Protein 9KK0 (pdb70)

Organism: Conus radiatus (NCBI:txid61198)

GO terms:
  GO:0019870 potassium channel inhibitor activity (F, IDA)
  GO:0005576 extracellular region (C, EXP)

Radius of gyration: 6.74 Å; Cα contacts (8 Å, |Δi|>4): 21; chains: 1; bounding box: 18×13×13 Å

Foldseek 3Di:
DVCVVNDDVVPPPDVPVD

Structure (mmCIF, N/CA/C/O backbone):
data_9KK0
#
_entry.id   9KK0
#
_cell.length_a   1.000
_cell.length_b   1.000
_cell.length_c   1.000
_cell.angle_alpha   90.00
_cell.angle_beta   90.00
_cell.angle_gamma   90.00
#
_symmetry.space_group_name_H-M   'P 1'
#
loop_
_atom_site.group_PDB
_atom_site.id
_atom_site.type_symbol
_atom_site.label_atom_id
_atom_site.label_alt_id
_atom_site.label_comp_id
_atom_site.label_asym_id
_atom_site.label_entity_id
_atom_site.label_seq_id
_atom_site.pdbx_PDB_ins_code
_atom_site.Cartn_x
_atom_site.Cartn_y
_atom_site.Cartn_z
_atom_site.occupancy
_atom_site.B_iso_or_equiv
_atom_site.auth_seq_id
_atom_site.auth_comp_id
_atom_site.auth_asym_id
_atom_site.auth_atom_id
_atom_site.pdbx_PDB_model_num
ATOM 1 N N . LEU A 1 1 ? 1.328 0.000 0.000 1.00 0.00 1 LEU A N 1
ATOM 2 C CA . LEU A 1 1 ? 2.094 -0.000 -1.242 1.00 0.00 1 LEU A CA 1
ATOM 3 C C . LEU A 1 1 ? 2.701 -1.374 -1.507 1.00 0.00 1 LEU A C 1
ATOM 4 O O . LEU A 1 1 ? 2.929 -2.166 -0.593 1.00 0.00 1 LEU A O 1
ATOM 50 N N . CYS A 1 4 ? 8.176 -2.706 -1.732 1.00 0.00 4 CYS A N 1
ATOM 51 C CA . CYS A 1 4 ? 9.113 -1.616 -1.970 1.00 0.00 4 CYS A CA 1
ATOM 52 C C . CYS A 1 4 ? 10.407 -2.137 -2.590 1.00 0.00 4 CYS A C 1
ATOM 53 O O . CYS A 1 4 ? 11.092 -1.420 -3.320 1.00 0.00 4 CYS A O 1
ATOM 60 N N . CYS A 1 5 ? 10.736 -3.390 -2.293 1.00 0.00 5 CYS A N 1
ATOM 61 C CA . CYS A 1 5 ? 11.946 -4.008 -2.820 1.00 0.00 5 CYS A CA 1
ATOM 62 C C . CYS A 1 5 ? 11.776 -4.371 -4.292 1.00 0.00 5 CYS A C 1
ATOM 63 O O . CYS A 1 5 ? 11.872 -5.538 -4.672 1.00 0.00 5 CYS A O 1
ATOM 70 N N . THR A 1 6 ? 11.522 -3.361 -5.119 1.00 0.00 6 THR A N 1
ATOM 71 C CA . THR A 1 6 ? 11.337 -3.572 -6.549 1.00 0.00 6 THR A CA 1
ATOM 72 C C . THR A 1 6 ? 11.830 -2.372 -7.350 1.00 0.00 6 THR A C 1
ATOM 73 O O . THR A 1 6 ? 11.761 -1.227 -6.904 1.00 0.00 6 THR A O 1
ATOM 114 N N . LYS A 1 9 ? 10.060 1.216 -7.072 1.00 0.00 9 LYS A N 1
ATOM 115 C CA . LYS A 1 9 ? 10.375 2.007 -5.888 1.00 0.00 9 LYS A CA 1
ATOM 116 C C . LYS A 1 9 ? 11.302 1.239 -4.952 1.00 0.00 9 LYS A C 1
ATOM 117 O O . LYS A 1 9 ? 10.949 0.953 -3.807 1.00 0.00 9 LYS A O 1
ATOM 136 N N . LYS A 1 10 ? 12.491 0.908 -5.444 1.00 0.00 10 LYS A N 1
ATOM 137 C CA . LYS A 1 10 ? 13.472 0.176 -4.651 1.00 0.00 10 LYS A CA 1
ATOM 138 C C . LYS A 1 10 ? 14.066 1.065 -3.564 1.00 0.00 10 LYS A C 1
ATOM 139 O O . LYS A 1 10 ? 14.195 0.652 -2.411 1.00 0.00 10 LYS A O 1
ATOM 158 N N . HIS A 1 11 ? 14.425 2.289 -3.938 1.00 0.00 11 HIS A N 1
ATOM 159 C CA . HIS A 1 11 ? 15.004 3.238 -2.994 1.00 0.00 11 HIS A CA 1
ATOM 160 C C . HIS A 1 11 ? 14.101 3.414 -1.777 1.00 0.00 11 HIS A C 1
ATOM 161 O O . HIS A 1 11 ? 12.878 3.301 -1.877 1.00 0.00 11 HIS A O 1
ATOM 175 N N . CYS A 1 12 ? 14.709 3.691 -0.629 1.00 0.00 12 CYS A N 1
ATOM 176 C CA . CYS A 1 12 ? 13.961 3.882 0.607 1.00 0.00 12 CYS A CA 1
ATOM 177 C C . CYS A 1 12 ? 14.203 5.275 1.181 1.00 0.00 12 CYS A C 1
ATOM 178 O O . CYS A 1 12 ? 14.763 5.438 2.265 1.00 0.00 12 CYS A O 1
ATOM 200 N N . ALA A 1 14 ? 11.680 7.647 1.755 1.00 0.00 14 ALA A N 1
ATOM 201 C CA . ALA A 1 14 ? 10.618 7.962 2.703 1.00 0.00 14 ALA A CA 1
ATOM 202 C C . ALA A 1 14 ? 10.380 6.804 3.666 1.00 0.00 14 ALA A C 1
ATOM 203 O O . ALA A 1 14 ? 10.763 5.662 3.408 1.00 0.00 14 ALA A O 1
ATOM 225 N N . ALA A 1 16 ? 7.708 5.278 4.331 1.00 0.00 16 ALA A N 1
ATOM 226 C CA . ALA A 1 16 ? 6.833 4.280 3.730 1.00 0.00 16 ALA A CA 1
ATOM 227 C C . ALA A 1 16 ? 7.617 3.040 3.314 1.00 0.00 16 ALA A C 1
ATOM 228 O O . ALA A 1 16 ? 7.061 1.945 3.215 1.00 0.00 16 ALA A O 1
ATOM 235 N N . CYS A 1 17 ? 8.911 3.218 3.072 1.00 0.00 17 CYS A N 1
ATOM 236 C CA . CYS A 1 17 ? 9.773 2.114 2.666 1.00 0.00 17 CYS A CA 1
ATOM 237 C C . CYS A 1 17 ? 10.684 1.684 3.813 1.00 0.00 17 CYS A C 1
ATOM 238 O O . CYS A 1 17 ? 11.872 1.430 3.615 1.00 0.00 17 CYS A O 1
ATOM 245 N N . LYS A 1 18 ? 10.118 1.605 5.012 1.00 0.00 18 LYS A N 1
ATOM 246 C CA . LYS A 1 18 ? 10.876 1.205 6.192 1.00 0.00 18 LYS A CA 1
ATOM 247 C C . LYS A 1 18 ? 10.876 -0.312 6.350 1.00 0.00 18 LYS A C 1
ATOM 248 O O . LYS A 1 18 ? 11.747 -0.877 7.011 1.00 0.00 18 LYS A O 1
ATOM 267 N N . TYR A 1 19 ? 9.895 -0.966 5.737 1.00 0.00 19 TYR A N 1
ATOM 268 C CA . TYR A 1 19 ? 9.781 -2.418 5.811 1.00 0.00 19 TYR A CA 1
ATOM 269 C C . TYR A 1 19 ? 10.451 -3.078 4.610 1.00 0.00 19 TYR A C 1
ATOM 270 O O . TYR A 1 19 ? 10.018 -4.132 4.144 1.00 0.00 19 TYR A O 1
ATOM 288 N N . LYS A 1 20 ? 11.512 -2.451 4.114 1.00 0.00 20 LYS A N 1
ATOM 289 C CA . LYS A 1 20 ? 12.245 -2.976 2.968 1.00 0.00 20 LYS A CA 1
ATOM 290 C C . LYS A 1 20 ? 13.522 -3.680 3.416 1.00 0.00 20 LYS A C 1
ATOM 291 O O . LYS A 1 20 ? 14.585 -3.071 3.539 1.00 0.00 20 LYS A O 1
ATOM 325 N N . CYS A 1 22 ? 15.545 -5.194 1.974 1.00 0.00 22 CYS A N 1
ATOM 326 C CA . CYS A 1 22 ? 16.628 -4.974 1.023 1.00 0.00 22 CYS A CA 1
ATOM 327 C C . CYS A 1 22 ? 17.353 -3.664 1.317 1.00 0.00 22 CYS A C 1
ATOM 328 O O . CYS A 1 22 ? 18.510 -3.482 0.937 1.00 0.00 22 CYS A O 1
ATOM 335 N N . CYS A 1 23 ? 16.664 -2.753 1.998 1.00 0.00 23 CYS A N 1
ATOM 336 C CA . CYS A 1 23 ? 17.240 -1.460 2.344 1.00 0.00 23 CYS A CA 1
ATOM 337 C C . CYS A 1 23 ? 17.724 -1.449 3.792 1.00 0.00 23 CYS A C 1
ATOM 338 O O . CYS A 1 23 ? 18.729 -0.818 4.119 1.00 0.00 23 CYS A O 1
ATOM 345 N N . LYS A 1 24 ? 17.000 -2.154 4.656 1.00 0.00 24 LYS A N 1
ATOM 346 C CA . LYS A 1 24 ? 17.354 -2.228 6.069 1.00 0.00 24 LYS A CA 1
ATOM 347 C C . LYS A 1 24 ? 18.538 -3.166 6.284 1.00 0.00 24 LYS A C 1
ATOM 348 O O . LYS A 1 24 ? 19.372 -2.937 7.160 1.00 0.00 24 LYS A O 1
ATOM 367 N N . SER A 1 25 ? 18.606 -4.221 5.478 1.00 0.00 25 SER A N 1
ATOM 368 C CA . SER A 1 25 ? 19.686 -5.195 5.583 1.00 0.00 25 SER A CA 1
ATOM 369 C C . SER A 1 25 ? 20.819 -4.855 4.618 1.00 0.00 25 SER A C 1
ATOM 370 O O . SER A 1 25 ? 21.962 -5.260 4.821 1.00 0.00 25 SER A O 1
ATOM 378 N N . LEU A 1 1 ? 1.531 0.036 -0.059 1.00 0.00 1 LEU A N 2
ATOM 379 C CA . LEU A 1 1 ? 2.248 0.070 -1.329 1.00 0.00 1 LEU A CA 2
ATOM 380 C C . LEU A 1 1 ? 2.921 -1.270 -1.610 1.00 0.00 1 LEU A C 2
ATOM 381 O O . LEU A 1 1 ? 3.242 -2.034 -0.700 1.00 0.00 1 LEU A O 2
ATOM 427 N N . CYS A 1 4 ? 8.660 -2.558 -1.867 1.00 0.00 4 CYS A N 2
ATOM 428 C CA . CYS A 1 4 ? 9.553 -1.420 -2.047 1.00 0.00 4 CYS A CA 2
ATOM 429 C C . CYS A 1 4 ? 10.949 -1.882 -2.457 1.00 0.00 4 CYS A C 2
ATOM 430 O O . CYS A 1 4 ? 11.713 -1.128 -3.059 1.00 0.00 4 CYS A O 2
ATOM 437 N N . CYS A 1 5 ? 11.274 -3.127 -2.125 1.00 0.00 5 CYS A N 2
ATOM 438 C CA . CYS A 1 5 ? 12.576 -3.692 -2.457 1.00 0.00 5 CYS A CA 2
ATOM 439 C C . CYS A 1 5 ? 12.681 -3.975 -3.953 1.00 0.00 5 CYS A C 2
ATOM 440 O O . CYS A 1 5 ? 13.700 -3.685 -4.582 1.00 0.00 5 CYS A O 2
ATOM 447 N N . THR A 1 6 ? 11.621 -4.543 -4.518 1.00 0.00 6 THR A N 2
ATOM 448 C CA . THR A 1 6 ? 11.593 -4.866 -5.939 1.00 0.00 6 THR A CA 2
ATOM 449 C C . THR A 1 6 ? 12.086 -3.694 -6.779 1.00 0.00 6 THR A C 2
ATOM 450 O O . THR A 1 6 ? 12.061 -2.539 -6.353 1.00 0.00 6 THR A O 2
ATOM 491 N N . LYS A 1 9 ? 10.198 1.376 -7.417 1.00 0.00 9 LYS A N 2
ATOM 492 C CA . LYS A 1 9 ? 10.249 2.143 -6.178 1.00 0.00 9 LYS A CA 2
ATOM 493 C C . LYS A 1 9 ? 11.325 1.598 -5.244 1.00 0.00 9 LYS A C 2
ATOM 494 O O . LYS A 1 9 ? 11.144 1.558 -4.027 1.00 0.00 9 LYS A O 2
ATOM 513 N N . LYS A 1 10 ? 12.447 1.180 -5.822 1.00 0.00 10 LYS A N 2
ATOM 514 C CA . LYS A 1 10 ? 13.554 0.640 -5.042 1.00 0.00 10 LYS A CA 2
ATOM 515 C C . LYS A 1 10 ? 14.312 1.755 -4.329 1.00 0.00 10 LYS A C 2
ATOM 516 O O . LYS A 1 10 ? 15.487 1.996 -4.606 1.00 0.00 10 LYS A O 2
ATOM 535 N N . HIS A 1 11 ? 13.632 2.431 -3.408 1.00 0.00 11 HIS A N 2
ATOM 536 C CA . HIS A 1 11 ? 14.243 3.520 -2.653 1.00 0.00 11 HIS A CA 2
ATOM 537 C C . HIS A 1 11 ? 13.559 3.693 -1.300 1.00 0.00 11 HIS A C 2
ATOM 538 O O . HIS A 1 11 ? 12.336 3.599 -1.194 1.00 0.00 11 HIS A O 2
ATOM 552 N N . CYS A 1 12 ? 14.357 3.944 -0.267 1.00 0.00 12 CYS A N 2
ATOM 553 C CA . CYS A 1 12 ? 13.830 4.129 1.079 1.00 0.00 12 CYS A CA 2
ATOM 554 C C . CYS A 1 12 ? 14.163 5.522 1.607 1.00 0.00 12 CYS A C 2
ATOM 555 O O . CYS A 1 12 ? 14.920 5.685 2.564 1.00 0.00 12 CYS A O 2
ATOM 577 N N . ALA A 1 14 ? 11.653 8.001 2.477 1.00 0.00 14 ALA A N 2
ATOM 578 C CA . ALA A 1 14 ? 10.714 8.337 3.541 1.00 0.00 14 ALA A CA 2
ATOM 579 C C . ALA A 1 14 ? 10.303 7.094 4.323 1.00 0.00 14 ALA A C 2
ATOM 580 O O . ALA A 1 14 ? 10.509 5.961 3.888 1.00 0.00 14 ALA A O 2
ATOM 602 N N . ALA A 1 16 ? 7.605 5.725 4.669 1.00 0.00 16 ALA A N 2
ATOM 603 C CA . ALA A 1 16 ? 6.707 4.881 3.889 1.00 0.00 16 ALA A CA 2
ATOM 604 C C . ALA A 1 16 ? 7.416 3.617 3.414 1.00 0.00 16 ALA A C 2
ATOM 605 O O . ALA A 1 16 ? 6.784 2.582 3.201 1.00 0.00 16 ALA A O 2
ATOM 612 N N . CYS A 1 17 ? 8.731 3.708 3.250 1.00 0.00 17 CYS A N 2
ATOM 613 C CA . CYS A 1 17 ? 9.526 2.573 2.799 1.00 0.00 17 CYS A CA 2
ATOM 614 C C . CYS A 1 17 ? 10.551 2.172 3.856 1.00 0.00 17 CYS A C 2
ATOM 615 O O . CYS A 1 17 ? 11.755 2.349 3.668 1.00 0.00 17 CYS A O 2
ATOM 622 N N . LYS A 1 18 ? 10.066 1.632 4.969 1.00 0.00 18 LYS A N 2
ATOM 623 C CA . LYS A 1 18 ? 10.938 1.204 6.056 1.00 0.00 18 LYS A CA 2
ATOM 624 C C . LYS A 1 18 ? 11.005 -0.318 6.133 1.00 0.00 18 LYS A C 2
ATOM 625 O O . LYS A 1 18 ? 11.957 -0.880 6.675 1.00 0.00 18 LYS A O 2
ATOM 644 N N . TYR A 1 19 ? 9.991 -0.978 5.586 1.00 0.00 19 TYR A N 2
ATOM 645 C CA . TYR A 1 19 ? 9.935 -2.435 5.594 1.00 0.00 19 TYR A CA 2
ATOM 646 C C . TYR A 1 19 ? 10.533 -3.010 4.313 1.00 0.00 19 TYR A C 2
ATOM 647 O O . TYR A 1 19 ? 10.124 -4.073 3.845 1.00 0.00 19 TYR A O 2
ATOM 665 N N . LYS A 1 20 ? 11.504 -2.300 3.751 1.00 0.00 20 LYS A N 2
ATOM 666 C CA . LYS A 1 20 ? 12.162 -2.738 2.525 1.00 0.00 20 LYS A CA 2
ATOM 667 C C . LYS A 1 20 ? 13.428 -3.528 2.839 1.00 0.00 20 LYS A C 2
ATOM 668 O O . LYS A 1 20 ? 14.495 -2.966 3.083 1.00 0.00 20 LYS A O 2
ATOM 702 N N . CYS A 1 22 ? 15.433 -4.768 1.137 1.00 0.00 22 CYS A N 2
ATOM 703 C CA . CYS A 1 22 ? 16.517 -4.396 0.237 1.00 0.00 22 CYS A CA 2
ATOM 704 C C . CYS A 1 22 ? 17.283 -3.192 0.776 1.00 0.00 22 CYS A C 2
ATOM 705 O O . CYS A 1 22 ? 18.454 -2.990 0.452 1.00 0.00 22 CYS A O 2
ATOM 712 N N . CYS A 1 23 ? 16.615 -2.394 1.602 1.00 0.00 23 CYS A N 2
ATOM 713 C CA . CYS A 1 23 ? 17.230 -1.209 2.188 1.00 0.00 23 CYS A CA 2
ATOM 714 C C . CYS A 1 23 ? 17.637 -1.467 3.636 1.00 0.00 23 CYS A C 2
ATOM 715 O O . CYS A 1 23 ? 18.650 -0.951 4.109 1.00 0.00 23 CYS A O 2
ATOM 722 N N . LYS A 1 24 ? 16.841 -2.270 4.334 1.00 0.00 24 LYS A N 2
ATOM 723 C CA . LYS A 1 24 ? 17.118 -2.599 5.727 1.00 0.00 24 LYS A CA 2
ATOM 724 C C . LYS A 1 24 ? 18.181 -3.687 5.829 1.00 0.00 24 LYS A C 2
ATOM 725 O O . LYS A 1 24 ? 18.997 -3.687 6.750 1.00 0.00 24 LYS A O 2
ATOM 744 N N . SER A 1 25 ? 18.166 -4.613 4.875 1.00 0.00 25 SER A N 2
ATOM 745 C CA . SER A 1 25 ? 19.128 -5.709 4.859 1.00 0.00 25 SER A CA 2
ATOM 746 C C . SER A 1 25 ? 19.947 -5.694 3.572 1.00 0.00 25 SER A C 2
ATOM 747 O O . SER A 1 25 ? 19.402 -5.810 2.476 1.00 0.00 25 SER A O 2
ATOM 755 N N . LEU A 1 1 ? 1.575 -0.011 -0.224 1.00 0.00 1 LEU A N 3
ATOM 756 C CA . LEU A 1 1 ? 2.300 0.071 -1.487 1.00 0.00 1 LEU A CA 3
ATOM 757 C C . LEU A 1 1 ? 3.012 -1.243 -1.793 1.00 0.00 1 LEU A C 3
ATOM 758 O O . LEU A 1 1 ? 3.380 -2.001 -0.895 1.00 0.00 1 LEU A O 3
ATOM 804 N N . CYS A 1 4 ? 8.603 -2.444 -1.914 1.00 0.00 4 CYS A N 3
ATOM 805 C CA . CYS A 1 4 ? 9.513 -1.316 -2.070 1.00 0.00 4 CYS A CA 3
ATOM 806 C C . CYS A 1 4 ? 10.909 -1.793 -2.460 1.00 0.00 4 CYS A C 3
ATOM 807 O O . CYS A 1 4 ? 11.702 -1.036 -3.021 1.00 0.00 4 CYS A O 3
ATOM 814 N N . CYS A 1 5 ? 11.202 -3.053 -2.159 1.00 0.00 5 CYS A N 3
ATOM 815 C CA . CYS A 1 5 ? 12.502 -3.633 -2.476 1.00 0.00 5 CYS A CA 3
ATOM 816 C C . CYS A 1 5 ? 12.630 -3.893 -3.974 1.00 0.00 5 CYS A C 3
ATOM 817 O O . CYS A 1 5 ? 13.609 -3.493 -4.604 1.00 0.00 5 CYS A O 3
ATOM 824 N N . THR A 1 6 ? 11.633 -4.567 -4.540 1.00 0.00 6 THR A N 3
ATOM 825 C CA . THR A 1 6 ? 11.634 -4.882 -5.963 1.00 0.00 6 THR A CA 3
ATOM 826 C C . THR A 1 6 ? 12.048 -3.673 -6.793 1.00 0.00 6 THR A C 3
ATOM 827 O O . THR A 1 6 ? 11.949 -2.526 -6.356 1.00 0.00 6 THR A O 3
ATOM 868 N N . LYS A 1 9 ? 10.150 1.253 -7.299 1.00 0.00 9 LYS A N 3
ATOM 869 C CA . LYS A 1 9 ? 10.201 1.993 -6.044 1.00 0.00 9 LYS A CA 3
ATOM 870 C C . LYS A 1 9 ? 11.319 1.470 -5.148 1.00 0.00 9 LYS A C 3
ATOM 871 O O . LYS A 1 9 ? 11.180 1.427 -3.925 1.00 0.00 9 LYS A O 3
ATOM 890 N N . LYS A 1 10 ? 12.428 1.074 -5.764 1.00 0.00 10 LYS A N 3
ATOM 891 C CA . LYS A 1 10 ? 13.571 0.556 -5.023 1.00 0.00 10 LYS A CA 3
ATOM 892 C C . LYS A 1 10 ? 14.329 1.685 -4.332 1.00 0.00 10 LYS A C 3
ATOM 893 O O . LYS A 1 10 ? 15.498 1.935 -4.629 1.00 0.00 10 LYS A O 3
ATOM 912 N N . HIS A 1 11 ? 13.657 2.364 -3.408 1.00 0.00 11 HIS A N 3
ATOM 913 C CA . HIS A 1 11 ? 14.268 3.466 -2.673 1.00 0.00 11 HIS A CA 3
ATOM 914 C C . HIS A 1 11 ? 13.584 3.665 -1.324 1.00 0.00 11 HIS A C 3
ATOM 915 O O . HIS A 1 11 ? 12.359 3.590 -1.220 1.00 0.00 11 HIS A O 3
ATOM 929 N N . CYS A 1 12 ? 14.383 3.919 -0.293 1.00 0.00 12 CYS A N 3
ATOM 930 C CA . CYS A 1 12 ? 13.856 4.127 1.050 1.00 0.00 12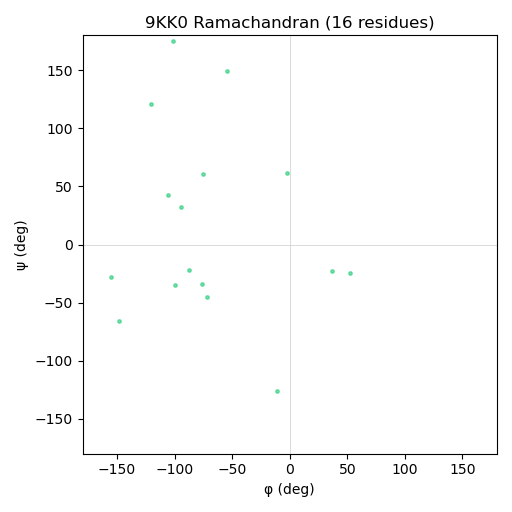 CYS A CA 3
ATOM 93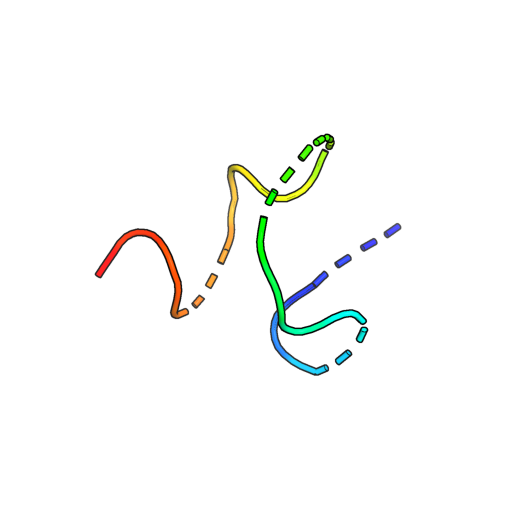1 C C . CYS A 1 12 ? 14.186 5.530 1.552 1.00 0.00 12 CYS A C 3
ATOM 932 O O . CYS A 1 12 ? 14.955 5.714 2.496 1.00 0.00 12 CYS A O 3
ATOM 954 N N . ALA A 1 14 ? 11.689 7.967 2.460 1.00 0.00 14 ALA A N 3
ATOM 955 C CA . ALA A 1 14 ? 10.775 8.304 3.544 1.00 0.00 14 ALA A CA 3
ATOM 956 C C . ALA A 1 14 ? 10.388 7.064 4.342 1.00 0.00 14 ALA A C 3
ATOM 957 O O . ALA A 1 14 ? 10.587 5.929 3.907 1.00 0.00 14 ALA A O 3
ATOM 979 N N . ALA A 1 16 ? 7.692 5.690 4.769 1.00 0.00 16 ALA A N 3
ATOM 980 C CA . ALA A 1 16 ? 6.777 4.841 4.017 1.00 0.00 16 ALA A CA 3
ATOM 981 C C . ALA A 1 16 ? 7.480 3.583 3.516 1.00 0.00 16 ALA A C 3
ATOM 982 O O . ALA A 1 16 ? 6.849 2.546 3.312 1.00 0.00 16 ALA A O 3
ATOM 989 N N . CYS A 1 17 ? 8.791 3.683 3.320 1.00 0.00 17 CYS A N 3
ATOM 990 C CA . CYS A 1 17 ? 9.580 2.554 2.842 1.00 0.00 17 CYS A CA 3
ATOM 991 C C . CYS A 1 17 ? 10.585 2.106 3.900 1.00 0.00 17 CYS A C 3
ATOM 992 O O . CYS A 1 17 ? 11.796 2.188 3.696 1.00 0.00 17 CYS A O 3
ATOM 999 N N . LYS A 1 18 ? 10.073 1.632 5.031 1.00 0.00 18 LYS A N 3
ATOM 1000 C CA . LYS A 1 18 ? 10.923 1.169 6.121 1.00 0.00 18 LYS A CA 3
ATOM 1001 C C . LYS A 1 18 ? 10.955 -0.355 6.176 1.00 0.00 18 LYS A C 3
ATOM 1002 O O . LYS A 1 18 ? 11.889 -0.946 6.719 1.00 0.00 18 LYS A O 3
ATOM 1021 N N . TYR A 1 19 ? 9.932 -0.985 5.610 1.00 0.00 19 TYR A N 3
ATOM 1022 C CA . TYR A 1 19 ? 9.843 -2.440 5.595 1.00 0.00 19 TYR A CA 3
ATOM 1023 C C . TYR A 1 19 ? 10.438 -3.009 4.311 1.00 0.00 19 TYR A C 3
ATOM 1024 O O . TYR A 1 19 ? 10.017 -4.062 3.830 1.00 0.00 19 TYR A O 3
ATOM 1042 N N . LYS A 1 20 ? 11.420 -2.306 3.759 1.00 0.00 20 LYS A N 3
ATOM 1043 C CA . LYS A 1 20 ? 12.076 -2.739 2.531 1.00 0.00 20 LYS A CA 3
ATOM 1044 C C . LYS A 1 20 ? 13.337 -3.540 2.841 1.00 0.00 20 LYS A C 3
ATOM 1045 O O . LYS A 1 20 ? 14.409 -2.985 3.084 1.00 0.00 20 LYS A O 3
ATOM 1079 N N . CYS A 1 22 ? 15.332 -4.785 1.135 1.00 0.00 22 CYS A N 3
ATOM 1080 C CA . CYS A 1 22 ? 16.418 -4.418 0.235 1.00 0.00 22 CYS A CA 3
ATOM 1081 C C . CYS A 1 22 ? 17.197 -3.225 0.782 1.00 0.00 22 CYS A C 3
ATOM 1082 O O . CYS A 1 22 ? 18.372 -3.038 0.464 1.00 0.00 22 CYS A O 3
ATOM 1089 N N . CYS A 1 23 ? 16.535 -2.420 1.606 1.00 0.00 23 CYS A N 3
ATOM 1090 C CA . CYS A 1 23 ? 17.163 -1.245 2.198 1.00 0.00 23 CYS A CA 3
ATOM 1091 C C . CYS A 1 23 ? 17.558 -1.512 3.648 1.00 0.00 23 CYS A C 3
ATOM 1092 O O . CYS A 1 23 ? 18.556 -0.982 4.139 1.00 0.00 23 CYS A O 3
ATOM 1099 N N . LYS A 1 24 ? 16.770 -2.337 4.328 1.00 0.00 24 LYS A N 3
ATOM 1100 C CA . LYS A 1 24 ? 17.036 -2.676 5.721 1.00 0.00 24 LYS A CA 3
ATOM 1101 C C . LYS A 1 24 ? 18.195 -3.662 5.828 1.00 0.00 24 LYS A C 3
ATOM 1102 O O . LYS A 1 24 ? 18.972 -3.618 6.782 1.00 0.00 24 LYS A O 3
ATOM 1121 N N . SER A 1 25 ? 18.307 -4.548 4.844 1.00 0.00 25 SER A N 3
ATOM 1122 C CA . SER A 1 25 ? 19.370 -5.545 4.830 1.00 0.00 25 SER A CA 3
ATOM 1123 C C . SER A 1 25 ? 20.585 -5.033 4.062 1.00 0.00 25 SER A C 3
ATOM 1124 O O . SER A 1 25 ? 21.721 -5.391 4.369 1.00 0.00 25 SER A O 3
ATOM 1132 N N . LEU A 1 1 ? 1.721 -0.317 0.452 1.00 0.00 1 LEU A N 4
ATOM 1133 C CA . LEU A 1 1 ? 2.380 -0.071 -0.826 1.00 0.00 1 LEU A CA 4
ATOM 1134 C C . LEU A 1 1 ? 3.023 -1.346 -1.362 1.00 0.00 1 LEU A C 4
ATOM 1135 O O . LEU A 1 1 ? 3.394 -2.247 -0.609 1.00 0.00 1 LEU A O 4
ATOM 1181 N N . CYS A 1 4 ? 8.713 -2.629 -2.103 1.00 0.00 4 CYS A N 4
ATOM 1182 C CA . CYS A 1 4 ? 9.614 -1.483 -2.124 1.00 0.00 4 CYS A CA 4
ATOM 1183 C C . CYS A 1 4 ? 11.046 -1.922 -2.414 1.00 0.00 4 CYS A C 4
ATOM 1184 O O . CYS A 1 4 ? 12.002 -1.221 -2.082 1.00 0.00 4 CYS A O 4
ATOM 1191 N N . CYS A 1 5 ? 11.186 -3.087 -3.037 1.00 0.00 5 CYS A N 4
ATOM 1192 C CA . CYS A 1 5 ? 12.501 -3.622 -3.373 1.00 0.00 5 CYS A CA 4
ATOM 1193 C C . CYS A 1 5 ? 12.555 -4.051 -4.837 1.00 0.00 5 CYS A C 4
ATOM 1194 O O . CYS A 1 5 ? 13.346 -4.916 -5.213 1.00 0.00 5 CYS A O 4
ATOM 1201 N N . THR A 1 6 ? 11.709 -3.439 -5.659 1.00 0.00 6 THR A N 4
ATOM 1202 C CA . THR A 1 6 ? 11.659 -3.757 -7.081 1.00 0.00 6 THR A CA 4
ATOM 1203 C C . THR A 1 6 ? 11.813 -2.501 -7.931 1.00 0.00 6 THR A C 4
ATOM 1204 O O . THR A 1 6 ? 11.578 -1.382 -7.476 1.00 0.00 6 THR A O 4
ATOM 1245 N N . LYS A 1 9 ? 9.552 0.552 -7.135 1.00 0.00 9 LYS A N 4
ATOM 1246 C CA . LYS A 1 9 ? 9.865 1.323 -5.938 1.00 0.00 9 LYS A CA 4
ATOM 1247 C C . LYS A 1 9 ? 11.104 0.767 -5.242 1.00 0.00 9 LYS A C 4
ATOM 1248 O O . LYS A 1 9 ? 11.051 0.381 -4.074 1.00 0.00 9 LYS A O 4
ATOM 1267 N N . LYS A 1 10 ? 12.217 0.731 -5.966 1.00 0.00 10 LYS A N 4
ATOM 1268 C CA . LYS A 1 10 ? 13.470 0.225 -5.417 1.00 0.00 10 LYS A CA 4
ATOM 1269 C C . LYS A 1 10 ? 14.257 1.342 -4.739 1.00 0.00 10 LYS A C 4
ATOM 1270 O O . LYS A 1 10 ? 15.320 1.744 -5.215 1.00 0.00 10 LYS A O 4
ATOM 1289 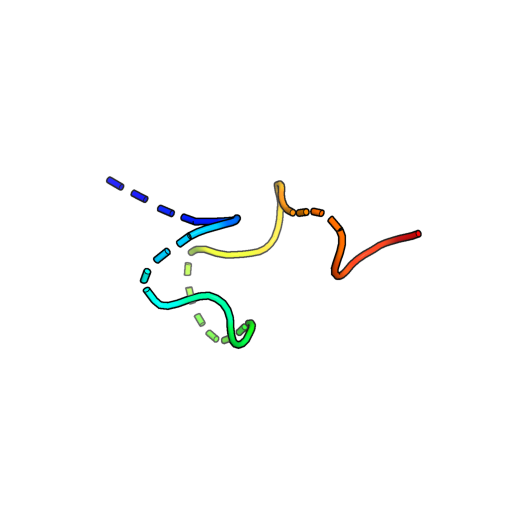N N . HIS A 1 11 ? 13.730 1.838 -3.624 1.00 0.00 11 HIS A N 4
ATOM 1290 C CA . HIS A 1 11 ? 14.385 2.908 -2.879 1.00 0.00 11 HIS A CA 4
ATOM 1291 C C . HIS A 1 11 ? 13.687 3.147 -1.544 1.00 0.00 11 HIS A C 4
ATOM 1292 O O . HIS A 1 11 ? 12.469 3.005 -1.435 1.00 0.00 11 HIS A O 4
ATOM 1306 N N . CYS A 1 12 ? 14.466 3.509 -0.531 1.00 0.00 12 CYS A N 4
ATOM 1307 C CA . CYS A 1 12 ? 13.924 3.766 0.798 1.00 0.00 12 CYS A CA 4
ATOM 1308 C C . CYS A 1 12 ? 14.225 5.195 1.241 1.00 0.00 12 CYS A C 4
ATOM 1309 O O . CYS A 1 12 ? 14.955 5.431 2.204 1.00 0.00 12 CYS A O 4
ATOM 1331 N N . ALA A 1 14 ? 11.710 7.698 1.974 1.00 0.00 14 ALA A N 4
ATOM 1332 C CA . ALA A 1 14 ? 10.790 8.076 3.039 1.00 0.00 14 ALA A CA 4
ATOM 1333 C C . ALA A 1 14 ? 10.502 6.895 3.961 1.00 0.00 14 ALA A C 4
ATOM 1334 O O . ALA A 1 14 ? 10.748 5.738 3.621 1.00 0.00 14 ALA A O 4
ATOM 1356 N N . ALA A 1 16 ? 7.836 5.489 4.676 1.00 0.00 16 ALA A N 4
ATOM 1357 C CA . ALA A 1 16 ? 6.900 4.557 4.060 1.00 0.00 16 ALA A CA 4
ATOM 1358 C C . ALA A 1 16 ? 7.612 3.291 3.596 1.00 0.00 16 ALA A C 4
ATOM 1359 O O . ALA A 1 16 ? 7.003 2.225 3.496 1.00 0.00 16 ALA A O 4
ATOM 1366 N N . CYS A 1 17 ? 8.904 3.415 3.312 1.00 0.00 17 CYS A N 4
ATOM 1367 C CA . CYS A 1 17 ? 9.699 2.281 2.856 1.00 0.00 17 CYS A CA 4
ATOM 1368 C C . CYS A 1 17 ? 10.664 1.820 3.946 1.00 0.00 17 CYS A C 4
ATOM 1369 O O . CYS A 1 17 ? 11.858 1.646 3.700 1.00 0.00 17 CYS A O 4
ATOM 1376 N N . LYS A 1 18 ? 10.138 1.625 5.150 1.00 0.00 18 LYS A N 4
ATOM 1377 C CA . LYS A 1 18 ? 10.950 1.184 6.278 1.00 0.00 18 LYS A CA 4
ATOM 1378 C C . LYS A 1 18 ? 10.928 -0.336 6.402 1.00 0.00 18 LYS A C 4
ATOM 1379 O O . LYS A 1 18 ? 11.790 -0.928 7.052 1.00 0.00 18 LYS A O 4
ATOM 1398 N N . TYR A 1 19 ? 9.938 -0.962 5.774 1.00 0.00 19 TYR A N 4
ATOM 1399 C CA . TYR A 1 19 ? 9.804 -2.413 5.816 1.00 0.00 19 TYR A CA 4
ATOM 1400 C C . TYR A 1 19 ? 10.508 -3.060 4.627 1.00 0.00 19 TYR A C 4
ATOM 1401 O O . TYR A 1 19 ? 10.095 -4.113 4.142 1.00 0.00 19 TYR A O 4
ATOM 1419 N N . LYS A 1 20 ? 11.576 -2.421 4.161 1.00 0.00 20 LYS A N 4
ATOM 1420 C CA . LYS A 1 20 ? 12.341 -2.932 3.030 1.00 0.00 20 LYS A CA 4
ATOM 1421 C C . LYS A 1 20 ? 13.606 -3.640 3.505 1.00 0.00 20 LYS A C 4
ATOM 1422 O O . LYS A 1 20 ? 14.659 -3.027 3.684 1.00 0.00 20 LYS A O 4
ATOM 1456 N N . CYS A 1 22 ? 15.726 -5.056 2.128 1.00 0.00 22 CYS A N 4
ATOM 1457 C CA . CYS A 1 22 ? 16.856 -4.767 1.254 1.00 0.00 22 CYS A CA 4
ATOM 1458 C C . CYS A 1 22 ? 17.567 -3.489 1.690 1.00 0.00 22 CYS A C 4
ATOM 1459 O O . CYS A 1 22 ? 18.765 -3.322 1.457 1.00 0.00 22 CYS A O 4
ATOM 1466 N N . CYS A 1 23 ? 16.822 -2.590 2.324 1.00 0.00 23 CYS A N 4
ATOM 1467 C CA . CYS A 1 23 ? 17.380 -1.328 2.793 1.00 0.00 23 CYS A CA 4
ATOM 1468 C C . CYS A 1 23 ? 17.675 -1.385 4.289 1.00 0.00 23 CYS A C 4
ATOM 1469 O O . CYS A 1 23 ? 18.638 -0.786 4.767 1.00 0.00 23 CYS A O 4
ATOM 1476 N N . LYS A 1 24 ? 16.839 -2.112 5.023 1.00 0.00 24 LYS A N 4
ATOM 1477 C CA . LYS A 1 24 ? 17.009 -2.251 6.464 1.00 0.00 24 LYS A CA 4
ATOM 1478 C C . LYS A 1 24 ? 18.116 -3.249 6.788 1.00 0.00 24 LYS A C 4
ATOM 1479 O O . LYS A 1 24 ? 18.852 -3.080 7.760 1.00 0.00 24 LYS A O 4
ATOM 1498 N N . SER A 1 25 ? 18.229 -4.287 5.966 1.00 0.00 25 SER A N 4
ATOM 1499 C CA . SER A 1 25 ? 19.246 -5.313 6.167 1.00 0.00 25 SER A CA 4
ATOM 1500 C C . SER A 1 25 ? 20.203 -5.369 4.980 1.00 0.00 25 SER A C 4
ATOM 1501 O O . SER A 1 25 ? 19.790 -5.611 3.847 1.00 0.00 25 SER A O 4
ATOM 1509 N N . LEU A 1 1 ? 0.735 -0.039 -0.728 1.00 0.00 1 LEU A N 5
ATOM 1510 C CA . LEU A 1 1 ? 1.634 0.201 -1.851 1.00 0.00 1 LEU A CA 5
ATOM 1511 C C . LEU A 1 1 ? 2.294 -1.096 -2.306 1.00 0.00 1 LEU A C 5
ATOM 1512 O O . LEU A 1 1 ? 2.447 -2.047 -1.539 1.00 0.00 1 LEU A O 5
ATOM 1558 N N . CYS A 1 4 ? 8.042 -2.669 -2.085 1.00 0.00 4 CYS A N 5
ATOM 1559 C CA . CYS A 1 4 ? 8.996 -1.577 -1.929 1.00 0.00 4 CYS A CA 5
ATOM 1560 C C . CYS A 1 4 ? 10.430 -2.094 -1.993 1.00 0.00 4 CYS A C 5
ATOM 1561 O O . CYS A 1 4 ? 11.299 -1.641 -1.247 1.00 0.00 4 CYS A O 5
ATOM 1568 N N . CYS A 1 5 ? 10.671 -3.045 -2.889 1.00 0.00 5 CYS A N 5
ATOM 1569 C CA . CYS A 1 5 ? 11.999 -3.625 -3.052 1.00 0.00 5 CYS A CA 5
ATOM 1570 C C . CYS A 1 5 ? 12.366 -3.738 -4.529 1.00 0.00 5 CYS A C 5
ATOM 1571 O O . CYS A 1 5 ? 13.455 -3.338 -4.942 1.00 0.00 5 CYS A O 5
ATOM 1578 N N . THR A 1 6 ? 11.449 -4.285 -5.320 1.00 0.00 6 THR A N 5
ATOM 1579 C CA . THR A 1 6 ? 11.675 -4.452 -6.750 1.00 0.00 6 THR A CA 5
ATOM 1580 C C . THR A 1 6 ? 12.050 -3.127 -7.406 1.00 0.00 6 THR A C 5
ATOM 1581 O O . THR A 1 6 ? 11.736 -2.048 -6.904 1.00 0.00 6 THR A O 5
ATOM 1622 N N . LYS A 1 9 ? 10.037 0.276 -7.095 1.00 0.00 9 LYS A N 5
ATOM 1623 C CA . LYS A 1 9 ? 10.197 1.072 -5.884 1.00 0.00 9 LYS A CA 5
ATOM 1624 C C . LYS A 1 9 ? 11.344 0.539 -5.031 1.00 0.00 9 LYS A C 5
ATOM 1625 O O . LYS A 1 9 ? 11.169 0.252 -3.846 1.00 0.00 9 LYS A O 5
ATOM 1644 N N . LYS A 1 10 ? 12.518 0.411 -5.640 1.00 0.00 10 LYS A N 5
ATOM 1645 C CA . LYS A 1 10 ? 13.695 -0.084 -4.936 1.00 0.00 10 LYS A CA 5
ATOM 1646 C C . LYS A 1 10 ? 14.434 1.056 -4.242 1.00 0.00 10 LYS A C 5
ATOM 1647 O O . LYS A 1 10 ? 15.614 1.294 -4.502 1.00 0.00 10 LYS A O 5
ATOM 1666 N N . HIS A 1 11 ? 13.733 1.758 -3.357 1.00 0.00 11 HIS A N 5
ATOM 1667 C CA . HIS A 1 11 ? 14.323 2.872 -2.624 1.00 0.00 11 HIS A CA 5
ATOM 1668 C C . HIS A 1 11 ? 13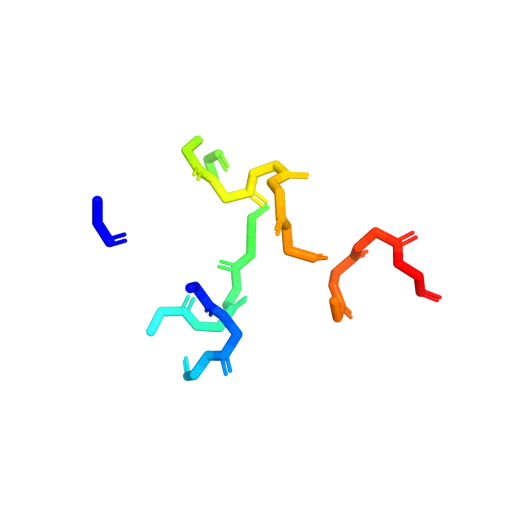.708 2.994 -1.233 1.00 0.00 11 HIS A C 5
ATOM 1669 O O . HIS A 1 11 ? 12.546 2.646 -1.024 1.00 0.00 11 HIS A O 5
ATOM 1683 N N . CYS A 1 12 ? 14.496 3.490 -0.285 1.00 0.00 12 CYS A N 5
ATOM 1684 C CA . CYS A 1 12 ? 14.030 3.658 1.086 1.00 0.00 12 CYS A CA 5
ATOM 1685 C C . CYS A 1 12 ? 14.339 5.062 1.598 1.00 0.00 12 CYS A C 5
ATOM 1686 O O . CYS A 1 12 ? 15.112 5.251 2.537 1.00 0.00 12 CYS A O 5
ATOM 1708 N N . ALA A 1 14 ? 11.637 7.736 2.142 1.00 0.00 14 ALA A N 5
ATOM 1709 C CA . ALA A 1 14 ? 10.593 8.124 3.083 1.00 0.00 14 ALA A CA 5
ATOM 1710 C C . ALA A 1 14 ? 10.358 7.033 4.123 1.00 0.00 14 ALA A C 5
ATOM 1711 O O . ALA A 1 14 ? 10.740 5.877 3.942 1.00 0.00 14 ALA A O 5
ATOM 1733 N N . ALA A 1 16 ? 7.436 5.819 5.092 1.00 0.00 16 ALA A N 5
ATOM 1734 C CA . ALA A 1 16 ? 6.399 4.907 4.628 1.00 0.00 16 ALA A CA 5
ATOM 1735 C C . ALA A 1 16 ? 6.998 3.582 4.168 1.00 0.00 16 ALA A C 5
ATOM 1736 O O . ALA A 1 16 ? 6.342 2.541 4.220 1.00 0.00 16 ALA A O 5
ATOM 1743 N N . CYS A 1 17 ? 8.247 3.628 3.717 1.00 0.00 17 CYS A N 5
ATOM 1744 C CA . CYS A 1 17 ? 8.935 2.432 3.246 1.00 0.00 17 CYS A CA 5
ATOM 1745 C C . CYS A 1 17 ? 10.104 2.080 4.162 1.00 0.00 17 CYS A C 5
ATOM 1746 O O . CYS A 1 17 ? 11.208 1.796 3.698 1.00 0.00 17 CYS A O 5
ATOM 1753 N N . LYS A 1 18 ? 9.853 2.102 5.467 1.00 0.00 18 LYS A N 5
ATOM 1754 C CA . LYS A 1 18 ? 10.881 1.785 6.450 1.00 0.00 18 LYS A CA 5
ATOM 1755 C C . LYS A 1 18 ? 10.888 0.293 6.769 1.00 0.00 18 LYS A C 5
ATOM 1756 O O . LYS A 1 18 ? 11.453 -0.134 7.776 1.00 0.00 18 LYS A O 5
ATOM 1775 N N . TYR A 1 19 ? 10.257 -0.494 5.905 1.00 0.00 19 TYR A N 5
ATOM 1776 C CA . TYR A 1 19 ? 10.189 -1.938 6.095 1.00 0.00 19 TYR A CA 5
ATOM 1777 C C . TYR A 1 19 ? 10.748 -2.674 4.881 1.00 0.00 19 TYR A C 5
ATOM 1778 O O . TYR A 1 19 ? 10.408 -3.831 4.630 1.00 0.00 19 TYR A O 5
ATOM 1796 N N . LYS A 1 20 ? 11.608 -1.996 4.129 1.00 0.00 20 LYS A N 5
ATOM 1797 C CA . LYS A 1 20 ? 12.217 -2.583 2.942 1.00 0.00 20 LYS A CA 5
ATOM 1798 C C . LYS A 1 20 ? 13.261 -3.627 3.325 1.00 0.00 20 LYS A C 5
ATOM 1799 O O . LYS A 1 20 ? 14.356 -3.304 3.785 1.00 0.00 20 LYS A O 5
ATOM 1833 N N . CYS A 1 22 ? 15.167 -5.116 1.655 1.00 0.00 22 CYS A N 5
ATOM 1834 C CA . CYS A 1 22 ? 16.373 -4.940 0.855 1.00 0.00 22 CYS A CA 5
ATOM 1835 C C . CYS A 1 22 ? 17.211 -3.779 1.381 1.00 0.00 22 CYS A C 5
ATOM 1836 O O . CYS A 1 22 ? 18.399 -3.668 1.076 1.00 0.00 22 CYS A O 5
ATOM 1843 N N . CYS A 1 23 ? 16.584 -2.916 2.173 1.00 0.00 23 CYS A N 5
ATOM 1844 C CA . CYS A 1 23 ? 17.271 -1.762 2.743 1.00 0.00 23 CYS A CA 5
ATOM 1845 C C . CYS A 1 23 ? 17.691 -2.037 4.184 1.00 0.00 23 CYS A C 5
ATOM 1846 O O . CYS A 1 23 ? 17.900 -1.111 4.968 1.00 0.00 23 CYS A O 5
ATOM 1853 N N . LYS A 1 24 ? 17.814 -3.315 4.525 1.00 0.00 24 LYS A N 5
ATOM 1854 C CA . LYS A 1 24 ? 18.211 -3.713 5.870 1.00 0.00 24 LYS A CA 5
ATOM 1855 C C . LYS A 1 24 ? 19.728 -3.663 6.027 1.00 0.00 24 LYS A C 5
ATOM 1856 O O . LYS A 1 24 ? 20.240 -3.353 7.103 1.00 0.00 24 LYS A O 5
ATOM 1875 N N . SER A 1 25 ? 20.440 -3.969 4.948 1.00 0.00 25 SER A N 5
ATOM 1876 C CA . SER A 1 25 ? 21.898 -3.962 4.967 1.00 0.00 25 SER A CA 5
ATOM 1877 C C . SER A 1 25 ? 22.444 -2.727 4.256 1.00 0.00 25 SER A C 5
ATOM 1878 O O . SER A 1 25 ? 23.655 -2.570 4.104 1.00 0.00 25 SER A O 5
ATOM 1886 N N . LEU A 1 1 ? 1.379 -0.495 0.177 1.00 0.00 1 LEU A N 6
ATOM 1887 C CA . LEU A 1 1 ? 1.987 -0.264 -1.129 1.00 0.00 1 LEU A CA 6
ATOM 1888 C C . LEU A 1 1 ? 2.666 -1.529 -1.645 1.00 0.00 1 LEU A C 6
ATOM 1889 O O . LEU A 1 1 ? 3.034 -2.421 -0.880 1.00 0.00 1 LEU A O 6
ATOM 1935 N N . CYS A 1 4 ? 8.269 -2.676 -2.153 1.00 0.00 4 CYS A N 6
ATOM 1936 C CA . CYS A 1 4 ? 9.141 -1.509 -2.121 1.00 0.00 4 CYS A CA 6
ATOM 1937 C C . CYS A 1 4 ? 10.600 -1.914 -2.306 1.00 0.00 4 CYS A C 6
ATOM 1938 O O . CYS A 1 4 ? 11.513 -1.177 -1.933 1.00 0.00 4 CYS A O 6
ATOM 1945 N N . CYS A 1 5 ? 10.813 -3.092 -2.884 1.00 0.00 5 CYS A N 6
ATOM 1946 C CA . CYS A 1 5 ? 12.160 -3.597 -3.119 1.00 0.00 5 CYS A CA 6
ATOM 1947 C C . CYS A 1 5 ? 12.445 -3.712 -4.613 1.00 0.00 5 CYS A C 6
ATOM 1948 O O . CYS A 1 5 ? 13.600 -3.690 -5.041 1.00 0.00 5 CYS A O 6
ATOM 1955 N N . THR A 1 6 ? 11.384 -3.836 -5.405 1.00 0.00 6 THR A N 6
ATOM 1956 C CA . THR A 1 6 ? 11.519 -3.956 -6.851 1.00 0.00 6 THR A CA 6
ATOM 1957 C C . THR A 1 6 ? 11.914 -2.624 -7.478 1.00 0.00 6 THR A C 6
ATOM 1958 O O . THR A 1 6 ? 11.666 -1.552 -6.926 1.00 0.00 6 THR A O 6
ATOM 1999 N N . LYS A 1 9 ? 9.758 0.759 -7.042 1.00 0.00 9 LYS A N 6
ATOM 2000 C CA . LYS A 1 9 ? 9.913 1.512 -5.804 1.00 0.00 9 LYS A CA 6
ATOM 2001 C C . LYS A 1 9 ? 10.884 0.812 -4.859 1.00 0.00 9 LYS A C 6
ATOM 2002 O O . LYS A 1 9 ? 10.523 0.448 -3.739 1.00 0.00 9 LYS A O 6
ATOM 2021 N N . LYS A 1 10 ? 12.118 0.628 -5.316 1.00 0.00 10 LYS A N 6
ATOM 2022 C CA . LYS A 1 10 ? 13.143 -0.026 -4.511 1.00 0.00 10 LYS A CA 6
ATOM 2023 C C . LYS A 1 10 ? 13.788 0.962 -3.544 1.00 0.00 10 LYS A C 6
ATOM 2024 O O . LYS A 1 10 ? 14.150 0.604 -2.423 1.00 0.00 10 LYS A O 6
ATOM 2043 N N . HIS A 1 11 ? 13.929 2.209 -3.985 1.00 0.00 11 HIS A N 6
ATOM 2044 C CA . HIS A 1 11 ? 14.529 3.249 -3.158 1.00 0.00 11 HIS A CA 6
ATOM 2045 C C . HIS A 1 11 ? 13.785 3.386 -1.833 1.00 0.00 11 HIS A C 6
ATOM 2046 O O . HIS A 1 11 ? 12.569 3.202 -1.769 1.00 0.00 11 HIS A O 6
ATOM 2060 N N . CYS A 1 12 ? 14.523 3.709 -0.776 1.00 0.00 12 CYS A N 6
ATOM 2061 C CA . CYS A 1 12 ? 13.935 3.870 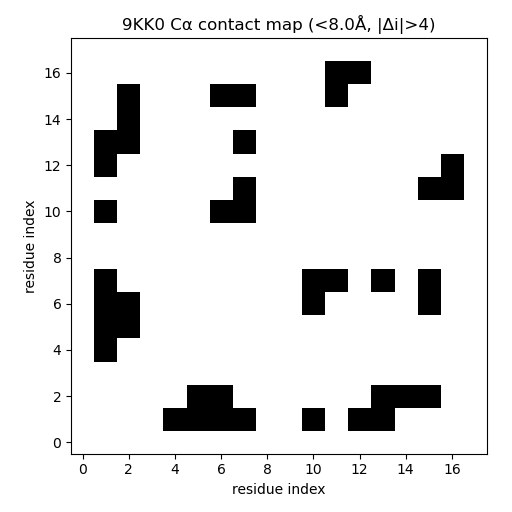0.548 1.00 0.00 12 CYS A CA 6
ATOM 2062 C C . CYS A 1 12 ? 14.218 5.263 1.104 1.00 0.00 12 CYS A C 6
ATOM 2063 O O . CYS A 1 12 ? 14.896 5.428 2.117 1.00 0.00 12 CYS A O 6
ATOM 2085 N N . ALA A 1 14 ? 11.604 7.773 1.707 1.00 0.00 14 ALA A N 6
ATOM 2086 C CA . ALA A 1 14 ? 10.560 8.114 2.665 1.00 0.00 14 ALA A CA 6
ATOM 2087 C C . ALA A 1 14 ? 10.395 7.017 3.711 1.00 0.00 14 ALA A C 6
ATOM 2088 O O . ALA A 1 14 ? 10.832 5.881 3.529 1.00 0.00 14 ALA A O 6
ATOM 2110 N N . ALA A 1 16 ? 7.597 5.608 4.685 1.00 0.00 16 ALA A N 6
ATOM 2111 C CA . ALA A 1 16 ? 6.632 4.619 4.223 1.00 0.00 16 ALA A CA 6
ATOM 2112 C C . ALA A 1 16 ? 7.332 3.351 3.744 1.00 0.00 16 ALA A C 6
ATOM 2113 O O . ALA A 1 16 ? 6.746 2.268 3.745 1.00 0.00 16 ALA A O 6
ATOM 2120 N N . CYS A 1 17 ? 8.588 3.494 3.333 1.00 0.00 17 CYS A N 6
ATOM 2121 C CA . CYS A 1 17 ? 9.368 2.361 2.849 1.00 0.00 17 CYS A CA 6
ATOM 2122 C C . CYS A 1 17 ? 10.424 1.952 3.872 1.00 0.00 17 CYS A C 6
ATOM 2123 O O . CYS A 1 17 ? 11.569 1.668 3.519 1.00 0.00 17 CYS A O 6
ATOM 2130 N N . LYS A 1 18 ? 10.032 1.924 5.141 1.00 0.00 18 LYS A N 6
ATOM 2131 C CA . LYS A 1 18 ? 10.942 1.548 6.216 1.00 0.00 18 LYS A CA 6
ATOM 2132 C C . LYS A 1 18 ? 10.986 0.033 6.387 1.00 0.00 18 LYS A C 6
ATOM 2133 O O . LYS A 1 18 ? 11.927 -0.509 6.967 1.00 0.00 18 LYS A O 6
ATOM 2152 N N . TYR A 1 19 ? 9.964 -0.645 5.877 1.00 0.00 19 TYR A N 6
ATOM 2153 C CA . TYR A 1 19 ? 9.886 -2.098 5.974 1.00 0.00 19 TYR A CA 6
ATOM 2154 C C . TYR A 1 19 ? 10.501 -2.760 4.745 1.00 0.00 19 TYR A C 6
ATOM 2155 O O . TYR A 1 19 ? 10.052 -3.819 4.305 1.00 0.00 19 TYR A O 6
ATOM 2173 N N . LYS A 1 20 ? 11.532 -2.129 4.194 1.00 0.00 20 LYS A N 6
ATOM 2174 C CA . LYS A 1 20 ? 12.212 -2.655 3.017 1.00 0.00 20 LYS A CA 6
ATOM 2175 C C . LYS A 1 20 ? 13.339 -3.602 3.417 1.00 0.00 20 LYS A C 6
ATOM 2176 O O . LYS A 1 20 ? 14.404 -3.181 3.868 1.00 0.00 20 LYS A O 6
ATOM 2210 N N . CYS A 1 22 ? 15.369 -4.956 1.777 1.00 0.00 22 CYS A N 6
ATOM 2211 C CA . CYS A 1 22 ? 16.561 -4.688 0.981 1.00 0.00 22 CYS A CA 6
ATOM 2212 C C . CYS A 1 22 ? 17.294 -3.454 1.498 1.00 0.00 22 CYS A C 6
ATOM 2213 O O . CYS A 1 22 ? 18.474 -3.252 1.209 1.00 0.00 22 CYS A O 6
ATOM 2220 N N . CYS A 1 23 ? 16.587 -2.631 2.266 1.00 0.00 23 CYS A N 6
ATOM 2221 C CA . CYS A 1 23 ? 17.169 -1.416 2.824 1.00 0.00 23 CYS A CA 6
ATOM 2222 C C . CYS A 1 23 ? 17.562 -1.622 4.284 1.00 0.00 23 CYS A C 6
ATOM 2223 O O . CYS A 1 23 ? 17.673 -0.665 5.050 1.00 0.00 23 CYS A O 6
ATOM 2230 N N . LYS A 1 24 ? 17.771 -2.879 4.663 1.00 0.00 24 LYS A N 6
ATOM 2231 C CA . LYS A 1 24 ? 18.153 -3.213 6.030 1.00 0.00 24 LYS A CA 6
ATOM 2232 C C . LYS A 1 24 ? 18.920 -4.530 6.074 1.00 0.00 24 LYS A C 6
ATOM 2233 O O . LYS A 1 24 ? 18.343 -5.587 6.332 1.00 0.00 24 LYS A O 6
ATOM 2252 N N . SER A 1 25 ? 20.223 -4.460 5.821 1.00 0.00 25 SER A N 6
ATOM 2253 C CA . SER A 1 25 ? 21.068 -5.648 5.829 1.00 0.00 25 SER A CA 6
ATOM 2254 C C . SER A 1 25 ? 22.140 -5.544 6.910 1.00 0.00 25 SER A C 6
ATOM 2255 O O . SER A 1 25 ? 23.143 -6.256 6.873 1.00 0.00 25 SER A O 6
ATOM 2263 N N . LEU A 1 1 ? 0.453 -0.510 -0.580 1.00 0.00 1 LEU A N 7
ATOM 2264 C CA . LEU A 1 1 ? 1.525 -0.408 -1.564 1.00 0.00 1 LEU A CA 7
ATOM 2265 C C . LEU A 1 1 ? 2.161 -1.771 -1.820 1.00 0.00 1 LEU A C 7
ATOM 2266 O O . LEU A 1 1 ? 2.203 -2.637 -0.946 1.00 0.00 1 LEU A O 7
ATOM 2312 N N . CYS A 1 4 ? 7.861 -2.845 -1.807 1.00 0.00 4 CYS A N 7
ATOM 2313 C CA . CYS A 1 4 ? 8.786 -1.743 -2.041 1.00 0.00 4 CYS A CA 7
ATOM 2314 C C . CYS A 1 4 ? 10.108 -2.252 -2.608 1.00 0.00 4 CYS A C 7
ATOM 2315 O O . CYS A 1 4 ? 10.828 -1.521 -3.288 1.00 0.00 4 CYS A O 7
ATOM 2322 N N . CYS A 1 5 ? 10.422 -3.511 -2.322 1.00 0.00 5 CYS A N 7
ATOM 2323 C CA . CYS A 1 5 ? 11.656 -4.120 -2.802 1.00 0.00 5 CYS A CA 7
ATOM 2324 C C . CYS A 1 5 ? 11.564 -4.436 -4.292 1.00 0.00 5 CYS A C 7
ATOM 2325 O O . CYS A 1 5 ? 11.653 -5.594 -4.700 1.00 0.00 5 CYS A O 7
ATOM 2332 N N . THR A 1 6 ? 11.385 -3.396 -5.101 1.00 0.00 6 THR A N 7
ATOM 2333 C CA . THR A 1 6 ? 11.280 -3.561 -6.545 1.00 0.00 6 THR A CA 7
ATOM 2334 C C . THR A 1 6 ? 11.935 -2.397 -7.281 1.00 0.00 6 THR A C 7
ATOM 2335 O O . THR A 1 6 ? 11.957 -1.263 -6.802 1.00 0.00 6 THR A O 7
ATOM 2376 N N . LYS A 1 9 ? 10.215 1.223 -7.309 1.00 0.00 9 LYS A N 7
ATOM 2377 C CA . LYS A 1 9 ? 10.403 2.032 -6.110 1.00 0.00 9 LYS A CA 7
ATOM 2378 C C . LYS A 1 9 ? 11.160 1.250 -5.041 1.00 0.00 9 LYS A C 7
ATOM 2379 O O . LYS A 1 9 ? 10.609 0.924 -3.989 1.00 0.00 9 LYS A O 7
ATOM 2398 N N . LYS A 1 10 ? 12.425 0.954 -5.315 1.00 0.00 10 LYS A N 7
ATOM 2399 C CA . LYS A 1 10 ? 13.260 0.214 -4.376 1.00 0.00 10 LYS A CA 7
ATOM 2400 C C . LYS A 1 10 ? 13.833 1.142 -3.309 1.00 0.00 10 LYS A C 7
ATOM 2401 O O . LYS A 1 10 ? 13.787 0.836 -2.117 1.00 0.00 10 LYS A O 7
ATOM 2420 N N . HIS A 1 11 ? 14.371 2.276 -3.745 1.00 0.0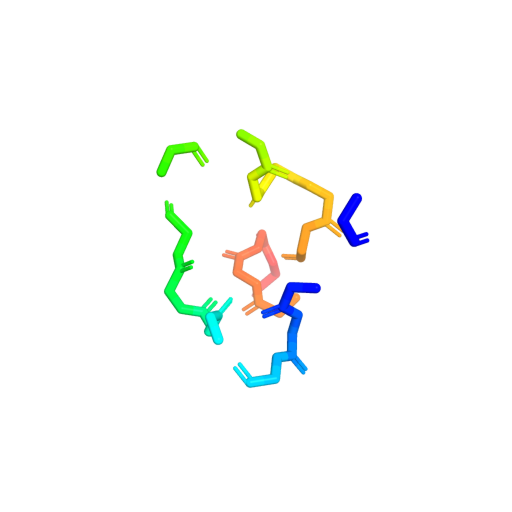0 11 HIS A N 7
ATOM 2421 C CA . HIS A 1 11 ? 14.951 3.250 -2.827 1.00 0.00 11 HIS A CA 7
ATOM 2422 C C . HIS A 1 11 ? 14.026 3.493 -1.638 1.00 0.00 11 HIS A C 7
ATOM 2423 O O . HIS A 1 11 ? 12.805 3.544 -1.788 1.00 0.00 11 HIS A O 7
ATOM 2437 N N . CYS A 1 12 ? 14.616 3.643 -0.456 1.00 0.00 12 CYS A N 7
ATOM 2438 C CA . CYS A 1 12 ? 13.846 3.880 0.759 1.00 0.00 12 CYS A CA 7
ATOM 2439 C C . CYS A 1 12 ? 14.177 5.246 1.354 1.00 0.00 12 CYS A C 7
ATOM 2440 O O . CYS A 1 12 ? 14.720 5.356 2.454 1.00 0.00 12 CYS A O 7
ATOM 2462 N N . ALA A 1 14 ? 11.930 7.627 2.143 1.00 0.00 14 ALA A N 7
ATOM 2463 C CA . ALA A 1 14 ? 10.946 7.958 3.166 1.00 0.00 14 ALA A CA 7
ATOM 2464 C C . ALA A 1 14 ? 10.604 6.737 4.014 1.00 0.00 14 ALA A C 7
ATOM 2465 O O . ALA A 1 14 ? 10.853 5.594 3.629 1.00 0.00 14 ALA A O 7
ATOM 2487 N N . ALA A 1 16 ? 7.916 5.346 4.509 1.00 0.00 16 ALA A N 7
ATOM 2488 C CA . ALA A 1 16 ? 6.986 4.470 3.809 1.00 0.00 16 ALA A CA 7
ATOM 2489 C C . ALA A 1 16 ? 7.681 3.197 3.337 1.00 0.00 16 ALA A C 7
ATOM 2490 O O . ALA A 1 16 ? 7.045 2.154 3.175 1.00 0.00 16 ALA A O 7
ATOM 2497 N N . CYS A 1 17 ? 8.988 3.288 3.118 1.00 0.00 17 CYS A N 7
ATOM 2498 C CA . CYS A 1 17 ? 9.769 2.144 2.664 1.00 0.00 17 CYS A CA 7
ATOM 2499 C C . CYS A 1 17 ? 10.835 1.771 3.691 1.00 0.00 17 CYS A C 7
ATOM 2500 O O . CYS A 1 17 ? 11.968 1.446 3.337 1.00 0.00 17 CYS A O 7
ATOM 2507 N N . LYS A 1 18 ? 10.463 1.820 4.966 1.00 0.00 18 LYS A N 7
ATOM 2508 C CA . LYS A 1 18 ? 11.384 1.486 6.046 1.00 0.00 18 LYS A CA 7
ATOM 2509 C C . LYS A 1 18 ? 11.384 -0.015 6.315 1.00 0.00 18 LYS A C 7
ATOM 2510 O O . LYS A 1 18 ? 12.315 -0.546 6.923 1.00 0.00 18 LYS A O 7
ATOM 2529 N N . TYR A 1 19 ? 10.338 -0.694 5.859 1.00 0.00 19 TYR A N 7
ATOM 2530 C CA . TYR A 1 19 ? 10.218 -2.134 6.052 1.00 0.00 19 TYR A CA 7
ATOM 2531 C C . TYR A 1 19 ? 10.756 -2.893 4.843 1.00 0.00 19 TYR A C 7
ATOM 2532 O O . TYR A 1 19 ? 10.275 -3.976 4.510 1.00 0.00 19 TYR A O 7
ATOM 2550 N N . LYS A 1 20 ? 11.758 -2.316 4.189 1.00 0.00 20 LYS A N 7
ATOM 2551 C CA . LYS A 1 20 ? 12.366 -2.935 3.017 1.00 0.00 20 LYS A CA 7
ATOM 2552 C C . LYS A 1 20 ? 13.670 -3.634 3.386 1.00 0.00 20 LYS A C 7
ATOM 2553 O O . LYS A 1 20 ? 14.742 -3.030 3.405 1.00 0.00 20 LYS A O 7
ATOM 2587 N N . CYS A 1 22 ? 15.560 -5.171 1.848 1.00 0.00 22 CYS A N 7
ATOM 2588 C CA . CYS A 1 22 ? 16.560 -4.996 0.801 1.00 0.00 22 CYS A CA 7
ATOM 2589 C C . CYS A 1 22 ? 17.282 -3.661 0.956 1.00 0.00 22 CYS A C 7
ATOM 2590 O O . CYS A 1 22 ? 18.402 -3.489 0.474 1.00 0.00 22 CYS A O 7
ATOM 2597 N N . CYS A 1 23 ? 16.633 -2.719 1.632 1.00 0.00 23 CYS A N 7
ATOM 2598 C CA . CYS A 1 23 ? 17.212 -1.399 1.852 1.00 0.00 23 CYS A CA 7
ATOM 2599 C C . CYS A 1 23 ? 17.784 -1.283 3.262 1.00 0.00 23 CYS A C 7
ATOM 2600 O O . CYS A 1 23 ? 18.874 -0.746 3.460 1.00 0.00 23 CYS A O 7
ATOM 2607 N N . LYS A 1 24 ? 17.041 -1.791 4.239 1.00 0.00 24 LYS A N 7
ATOM 2608 C CA . LYS A 1 24 ? 17.473 -1.748 5.631 1.00 0.00 2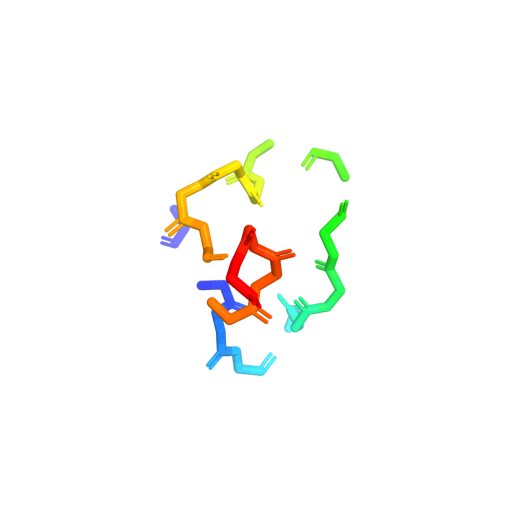4 LYS A CA 7
ATOM 2609 C C . LYS A 1 24 ? 18.572 -2.773 5.892 1.00 0.00 24 LYS A C 7
ATOM 2610 O O . LYS A 1 24 ? 19.453 -2.555 6.723 1.00 0.00 24 LYS A O 7
ATOM 2629 N N . SER A 1 25 ? 18.514 -3.891 5.175 1.00 0.00 25 SER A N 7
ATOM 2630 C CA . SER A 1 25 ? 19.503 -4.951 5.332 1.00 0.00 25 SER A CA 7
ATOM 2631 C C . SER A 1 25 ? 19.509 -5.482 6.762 1.00 0.00 25 SER A C 7
ATOM 2632 O O . SER A 1 25 ? 20.550 -5.518 7.417 1.00 0.00 25 SER A O 7
ATOM 2640 N N . LEU A 1 1 ? 0.906 0.250 -1.690 1.00 0.00 1 LEU A N 8
ATOM 2641 C CA . LEU A 1 1 ? 2.350 0.267 -1.487 1.00 0.00 1 LEU A CA 8
ATOM 2642 C C . LEU A 1 1 ? 2.970 -1.074 -1.867 1.00 0.00 1 LEU A C 8
ATOM 2643 O O . LEU A 1 1 ? 3.414 -1.844 -1.016 1.00 0.00 1 LEU A O 8
ATOM 2689 N N . CYS A 1 4 ? 8.202 -2.649 -2.128 1.00 0.00 4 CYS A N 8
ATOM 2690 C CA . CYS A 1 4 ? 9.164 -1.558 -2.227 1.00 0.00 4 CYS A CA 8
ATOM 2691 C C . CYS A 1 4 ? 10.547 -2.085 -2.599 1.00 0.00 4 CYS A C 8
ATOM 2692 O O . CYS A 1 4 ? 11.385 -1.347 -3.118 1.00 0.00 4 CYS A O 8
ATOM 2699 N N . CYS A 1 5 ? 10.778 -3.365 -2.329 1.00 0.00 5 CYS A N 8
ATOM 2700 C CA . CYS A 1 5 ? 12.058 -3.992 -2.634 1.00 0.00 5 CYS A CA 8
ATOM 2701 C C . CYS A 1 5 ? 12.257 -4.117 -4.142 1.00 0.00 5 CYS A C 8
ATOM 2702 O O . CYS A 1 5 ? 13.296 -3.727 -4.677 1.00 0.00 5 CYS A O 8
ATOM 2709 N N . THR A 1 6 ? 11.254 -4.663 -4.823 1.00 0.00 6 THR A N 8
ATOM 2710 C CA . THR A 1 6 ? 11.318 -4.840 -6.268 1.00 0.00 6 THR A CA 8
ATOM 2711 C C . THR A 1 6 ? 11.797 -3.568 -6.957 1.00 0.00 6 THR A C 8
ATOM 2712 O O . THR A 1 6 ? 11.680 -2.463 -6.425 1.00 0.00 6 THR A O 8
ATOM 2753 N N . LYS A 1 9 ? 10.247 1.785 -7.640 1.00 0.00 9 LYS A N 8
ATOM 2754 C CA . LYS A 1 9 ? 10.490 2.629 -6.476 1.00 0.00 9 LYS A CA 8
ATOM 2755 C C . LYS A 1 9 ? 11.327 1.893 -5.435 1.00 0.00 9 LYS A C 8
ATOM 2756 O O . LYS A 1 9 ? 11.008 1.902 -4.246 1.00 0.00 9 LYS A O 8
ATOM 2775 N N . LYS A 1 10 ? 12.402 1.257 -5.890 1.00 0.00 10 LYS A N 8
ATOM 2776 C CA . LYS A 1 10 ? 13.288 0.518 -4.998 1.00 0.00 10 LYS A CA 8
ATOM 2777 C C . LYS A 1 10 ? 14.167 1.469 -4.193 1.00 0.00 10 LYS A C 8
ATOM 2778 O O . LYS A 1 10 ? 15.385 1.504 -4.368 1.00 0.00 10 LYS A O 8
ATOM 2797 N N . HIS A 1 11 ? 13.541 2.239 -3.308 1.00 0.00 11 HIS A N 8
ATOM 2798 C CA . HIS A 1 11 ? 14.267 3.190 -2.473 1.00 0.00 11 HIS A CA 8
ATOM 2799 C C . HIS A 1 11 ? 13.589 3.350 -1.116 1.00 0.00 11 HIS A C 8
ATOM 2800 O O . HIS A 1 11 ? 12.361 3.324 -1.016 1.00 0.00 11 HIS A O 8
ATOM 2814 N N . CYS A 1 12 ? 14.395 3.515 -0.073 1.00 0.00 12 CYS A N 8
ATOM 2815 C CA . CYS A 1 12 ? 13.874 3.678 1.279 1.00 0.00 12 CYS A CA 8
ATOM 2816 C C . CYS A 1 12 ? 14.272 5.033 1.856 1.00 0.00 12 CYS A C 8
ATOM 2817 O O . CYS A 1 12 ? 15.021 5.126 2.829 1.00 0.00 12 CYS A O 8
ATOM 2839 N N . ALA A 1 14 ? 11.833 7.688 2.646 1.00 0.00 14 ALA A N 8
ATOM 2840 C CA . ALA A 1 14 ? 10.852 8.069 3.654 1.00 0.00 14 ALA A CA 8
ATOM 2841 C C . ALA A 1 14 ? 10.279 6.842 4.354 1.00 0.00 14 ALA A C 8
ATOM 2842 O O . ALA A 1 14 ? 10.414 5.711 3.887 1.00 0.00 14 ALA A O 8
ATOM 2864 N N . ALA A 1 16 ? 7.490 5.688 4.433 1.00 0.00 16 ALA A N 8
ATOM 2865 C CA . ALA A 1 16 ? 6.593 4.948 3.554 1.00 0.00 16 ALA A CA 8
ATOM 2866 C C . ALA A 1 16 ? 7.221 3.630 3.112 1.00 0.00 16 ALA A C 8
ATOM 2867 O O . ALA A 1 16 ? 6.520 2.649 2.862 1.00 0.00 16 ALA A O 8
ATOM 2874 N N . CYS A 1 17 ? 8.546 3.615 3.016 1.00 0.00 17 CYS A N 8
ATOM 2875 C CA . CYS A 1 17 ? 9.269 2.418 2.603 1.00 0.00 17 CYS A CA 8
ATOM 2876 C C . CYS A 1 17 ? 10.195 1.932 3.714 1.00 0.00 17 CYS A C 8
ATOM 2877 O O . CYS A 1 17 ? 11.319 1.498 3.456 1.00 0.00 17 CYS A O 8
ATOM 2884 N N . LYS A 1 18 ? 9.716 2.006 4.951 1.00 0.00 18 LYS A N 8
ATOM 2885 C CA . LYS A 1 18 ? 10.498 1.572 6.102 1.00 0.00 18 LYS A CA 8
ATOM 2886 C C . LYS A 1 18 ? 10.495 0.051 6.220 1.00 0.00 18 LYS A C 8
ATOM 2887 O O . LYS A 1 18 ? 11.357 -0.532 6.879 1.00 0.00 18 LYS A O 8
ATOM 2906 N N . TYR A 1 19 ? 9.522 -0.585 5.578 1.00 0.00 19 TYR A N 8
ATOM 2907 C CA . TYR A 1 19 ? 9.407 -2.038 5.612 1.00 0.00 19 TYR A CA 8
ATOM 2908 C C . TYR A 1 19 ? 10.142 -2.671 4.434 1.00 0.00 19 TYR A C 8
ATOM 2909 O O . TYR A 1 19 ? 9.708 -3.686 3.889 1.00 0.00 19 TYR A O 8
ATOM 2927 N N . LYS A 1 20 ? 11.258 -2.064 4.047 1.00 0.00 20 LYS A N 8
ATOM 2928 C CA . LYS A 1 20 ? 12.057 -2.566 2.935 1.00 0.00 20 LYS A CA 8
ATOM 2929 C C . LYS A 1 20 ? 13.176 -3.474 3.436 1.00 0.00 20 LYS A C 8
ATOM 2930 O O . LYS A 1 20 ? 14.260 -3.019 3.804 1.00 0.00 20 LYS A O 8
ATOM 2964 N N . CYS A 1 22 ? 15.158 -4.993 1.997 1.00 0.00 22 CYS A N 8
ATOM 2965 C CA . CYS A 1 22 ? 16.326 -4.869 1.134 1.00 0.00 22 CYS A CA 8
ATOM 2966 C C . CYS A 1 22 ? 16.925 -3.469 1.229 1.00 0.00 22 CYS A C 8
ATOM 2967 O O . CYS A 1 22 ? 17.661 -3.035 0.342 1.00 0.00 22 CYS A O 8
ATOM 2974 N N . CYS A 1 23 ? 16.605 -2.766 2.310 1.00 0.00 23 CYS A N 8
ATOM 2975 C CA . CYS A 1 23 ? 17.111 -1.415 2.522 1.00 0.00 23 CYS A CA 8
ATOM 2976 C C . CYS A 1 23 ? 18.270 -1.417 3.515 1.00 0.00 23 CYS A C 8
ATOM 2977 O O . CYS A 1 23 ? 19.208 -0.628 3.393 1.00 0.00 23 CYS A O 8
ATOM 2984 N N . LYS A 1 24 ? 18.199 -2.309 4.496 1.00 0.00 24 LYS A N 8
ATOM 2985 C CA . LYS A 1 24 ? 19.242 -2.417 5.510 1.00 0.00 24 LYS A CA 8
ATOM 2986 C C . LYS A 1 24 ? 20.455 -3.165 4.965 1.00 0.00 24 LYS A C 8
ATOM 2987 O O . LYS A 1 24 ? 21.540 -2.598 4.837 1.00 0.00 24 LYS A O 8
ATOM 3006 N N . SER A 1 25 ? 20.263 -4.441 4.643 1.00 0.00 25 SER A N 8
ATOM 3007 C CA . SER A 1 25 ? 21.342 -5.266 4.114 1.00 0.00 25 SER A CA 8
ATOM 3008 C C . SER A 1 25 ? 22.578 -5.181 5.004 1.00 0.00 25 SER A C 8
ATOM 3009 O O . SER A 1 25 ? 23.707 -5.202 4.517 1.00 0.00 25 SER A O 8
ATOM 3017 N N . LEU A 1 1 ? 2.013 -1.116 0.741 1.00 0.00 1 LEU A N 9
ATOM 3018 C CA . LEU A 1 1 ? 2.592 -0.901 -0.580 1.00 0.00 1 LEU A CA 9
ATOM 3019 C C . LEU A 1 1 ? 3.386 -2.123 -1.032 1.00 0.00 1 LEU A C 9
ATOM 3020 O O . LEU A 1 1 ? 3.900 -2.895 -0.221 1.00 0.00 1 LEU A O 9
ATOM 3066 N N . CYS A 1 4 ? 8.994 -2.679 -1.903 1.00 0.00 4 CYS A N 9
ATOM 3067 C CA . CYS A 1 4 ? 9.776 -1.473 -2.149 1.00 0.00 4 CYS A CA 9
ATOM 3068 C C . CYS A 1 4 ? 11.107 -1.813 -2.813 1.00 0.00 4 CYS A C 9
ATOM 3069 O O . CYS A 1 4 ? 11.737 -0.960 -3.439 1.00 0.00 4 CYS A O 9
ATOM 3076 N N . CYS A 1 5 ? 11.530 -3.064 -2.671 1.00 0.00 5 CYS A N 9
ATOM 3077 C CA . CYS A 1 5 ? 12.785 -3.519 -3.256 1.00 0.00 5 CYS A CA 9
ATOM 3078 C C . CYS A 1 5 ? 12.652 -3.686 -4.767 1.00 0.00 5 CYS A C 9
ATOM 3079 O O . CYS A 1 5 ? 13.452 -3.150 -5.536 1.00 0.00 5 CYS A O 9
ATOM 3086 N N . THR A 1 6 ? 11.636 -4.433 -5.187 1.00 0.00 6 THR A N 9
ATOM 3087 C CA . THR A 1 6 ? 11.398 -4.672 -6.605 1.00 0.00 6 THR A CA 9
ATOM 3088 C C . THR A 1 6 ? 11.536 -3.385 -7.410 1.00 0.00 6 THR A C 9
ATOM 3089 O O . THR A 1 6 ? 11.494 -2.279 -6.871 1.00 0.00 6 THR A O 9
ATOM 3130 N N . LYS A 1 9 ? 9.744 1.730 -6.995 1.00 0.00 9 LYS A N 9
ATOM 3131 C CA . LYS A 1 9 ? 10.294 2.466 -5.864 1.00 0.00 9 LYS A CA 9
ATOM 3132 C C . LYS A 1 9 ? 11.786 2.187 -5.707 1.00 0.00 9 LYS A C 9
ATOM 3133 O O . LYS A 1 9 ? 12.619 3.066 -5.928 1.00 0.00 9 LYS A O 9
ATOM 3152 N N . LYS A 1 10 ? 12.116 0.958 -5.326 1.00 0.00 10 LYS A N 9
ATOM 3153 C CA . LYS A 1 10 ? 13.507 0.561 -5.143 1.00 0.00 10 LYS A CA 9
ATOM 3154 C C . LYS A 1 10 ? 14.306 1.673 -4.470 1.00 0.00 10 LYS A C 9
ATOM 3155 O O . LYS A 1 10 ? 15.434 1.968 -4.866 1.00 0.00 10 LYS A O 9
ATOM 3174 N N . HIS A 1 11 ? 13.714 2.286 -3.449 1.00 0.00 11 HIS A N 9
ATOM 3175 C CA . HIS A 1 11 ? 14.372 3.364 -2.719 1.00 0.00 11 HIS A CA 9
ATOM 3176 C C . HIS A 1 11 ? 13.796 3.498 -1.313 1.00 0.00 11 HIS A C 9
ATOM 3177 O O . HIS A 1 11 ? 12.579 3.540 -1.130 1.00 0.00 11 HIS A O 9
ATOM 3191 N N . CYS A 1 12 ? 14.678 3.566 -0.321 1.00 0.00 12 CYS A N 9
ATOM 3192 C CA . CYS A 1 12 ? 14.259 3.694 1.069 1.00 0.00 12 CYS A CA 9
ATOM 3193 C C . CYS A 1 12 ? 14.791 4.987 1.681 1.00 0.00 12 CYS A C 9
ATOM 3194 O O . CYS A 1 12 ? 15.594 4.977 2.614 1.00 0.00 12 CYS A O 9
ATOM 3216 N N . ALA A 1 14 ? 12.619 7.784 2.726 1.00 0.00 14 ALA A N 9
ATOM 3217 C CA . ALA A 1 14 ? 11.730 8.188 3.808 1.00 0.00 14 ALA A CA 9
ATOM 3218 C C . ALA A 1 14 ? 11.073 6.976 4.461 1.00 0.00 14 ALA A C 9
ATOM 3219 O O . ALA A 1 14 ? 11.087 5.868 3.924 1.00 0.00 14 ALA A O 9
ATOM 3241 N N . ALA A 1 16 ? 8.262 5.980 4.537 1.00 0.00 16 ALA A N 9
ATOM 3242 C CA . ALA A 1 16 ? 7.325 5.324 3.634 1.00 0.00 16 ALA A CA 9
ATOM 3243 C C . ALA A 1 16 ? 7.863 3.975 3.169 1.00 0.00 16 ALA A C 9
ATOM 3244 O O . ALA A 1 16 ? 7.097 3.046 2.911 1.00 0.00 16 ALA A O 9
ATOM 3251 N N . CYS A 1 17 ? 9.183 3.874 3.064 1.00 0.00 17 CYS A N 9
ATOM 3252 C CA . CYS A 1 17 ? 9.824 2.639 2.629 1.00 0.00 17 CYS A CA 9
ATOM 3253 C C . CYS A 1 17 ? 10.824 2.149 3.672 1.00 0.00 17 CYS A C 9
ATOM 3254 O O . CYS A 1 17 ? 12.029 2.366 3.544 1.00 0.00 17 CYS A O 9
ATOM 3261 N N . LYS A 1 18 ? 10.316 1.485 4.705 1.00 0.00 18 LYS A N 9
ATOM 3262 C CA . LYS A 1 18 ? 11.162 0.962 5.771 1.00 0.00 18 LYS A CA 9
ATOM 3263 C C . LYS A 1 18 ? 11.070 -0.559 5.841 1.00 0.00 18 LYS A C 9
ATOM 3264 O O . LYS A 1 18 ? 11.955 -1.220 6.385 1.00 0.00 18 LYS A O 9
ATOM 3283 N N . TYR A 1 19 ? 9.995 -1.109 5.286 1.00 0.00 19 TYR A N 9
ATOM 3284 C CA . TYR A 1 19 ? 9.788 -2.552 5.286 1.00 0.00 19 TYR A CA 9
ATOM 3285 C C . TYR A 1 19 ? 10.348 -3.183 4.015 1.00 0.00 19 TYR A C 9
ATOM 3286 O O . TYR A 1 19 ? 9.850 -4.206 3.544 1.00 0.00 19 TYR A O 9
ATOM 3304 N N . LYS A 1 20 ? 11.388 -2.567 3.465 1.00 0.00 20 LYS A N 9
ATOM 3305 C CA . LYS A 1 20 ? 12.020 -3.067 2.250 1.00 0.00 20 LYS A CA 9
ATOM 3306 C C . LYS A 1 20 ? 13.053 -4.141 2.576 1.00 0.00 20 LYS A C 9
ATOM 3307 O O . LYS A 1 20 ? 13.826 -4.023 3.526 1.00 0.00 20 LYS A O 9
ATOM 3341 N N . CYS A 1 22 ? 15.421 -5.184 0.348 1.00 0.00 22 CYS A N 9
ATOM 3342 C CA . CYS A 1 22 ? 16.677 -4.813 -0.293 1.00 0.00 22 CYS A CA 9
ATOM 3343 C C . CYS A 1 22 ? 17.407 -3.747 0.520 1.00 0.00 22 CYS A C 9
ATOM 3344 O O . CYS A 1 22 ? 18.615 -3.558 0.373 1.00 0.00 22 CYS A O 9
ATOM 3351 N N . CYS A 1 23 ? 16.665 -3.053 1.377 1.00 0.00 23 CYS A N 9
ATOM 3352 C CA . CYS A 1 23 ? 17.240 -2.006 2.213 1.00 0.00 23 CYS A CA 9
ATOM 3353 C C . CYS A 1 23 ? 17.505 -2.521 3.624 1.00 0.00 23 CYS A C 9
ATOM 3354 O O . CYS A 1 23 ? 18.477 -2.126 4.269 1.00 0.00 23 CYS A O 9
ATOM 3361 N N . LYS A 1 24 ? 16.635 -3.406 4.098 1.00 0.00 24 LYS A N 9
ATOM 3362 C CA . LYS A 1 24 ? 16.774 -3.978 5.432 1.00 0.00 24 LYS A CA 9
ATOM 3363 C C . LYS A 1 24 ? 17.142 -2.903 6.450 1.00 0.00 24 LYS A C 9
ATOM 3364 O O . LYS A 1 24 ? 17.844 -3.171 7.424 1.00 0.00 24 LYS A O 9
ATOM 3383 N N . SER A 1 25 ? 16.661 -1.686 6.217 1.00 0.00 25 SER A N 9
ATOM 3384 C CA . SER A 1 25 ? 16.940 -0.569 7.113 1.00 0.00 25 SER A CA 9
ATOM 3385 C C . SER A 1 25 ? 15.971 -0.562 8.291 1.00 0.00 25 SER A C 9
ATOM 3386 O O . SER A 1 25 ? 16.145 0.194 9.246 1.00 0.00 25 SER A O 9
ATOM 3394 N N . LEU A 1 1 ? 1.447 -1.083 0.209 1.00 0.00 1 LEU A N 10
ATOM 3395 C CA . LEU A 1 1 ? 2.120 -0.905 -1.073 1.00 0.00 1 LEU A CA 10
ATOM 3396 C C . LEU A 1 1 ? 2.962 -2.128 -1.420 1.00 0.00 1 LEU A C 10
ATOM 3397 O O . LEU A 1 1 ? 3.435 -2.855 -0.547 1.00 0.00 1 LEU A O 10
ATOM 3443 N N . CYS A 1 4 ? 8.838 -2.619 -1.926 1.00 0.00 4 CYS A N 10
ATOM 3444 C CA . CYS A 1 4 ? 9.556 -1.362 -2.096 1.00 0.00 4 CYS A CA 10
ATOM 3445 C C . CYS A 1 4 ? 11.009 -1.614 -2.486 1.00 0.00 4 CYS A C 10
ATOM 3446 O O . CYS A 1 4 ? 11.861 -0.735 -2.350 1.00 0.00 4 CYS A O 10
ATOM 3453 N N . CYS A 1 5 ? 11.285 -2.819 -2.972 1.00 0.00 5 CYS A N 10
ATOM 3454 C CA . CYS A 1 5 ? 12.634 -3.189 -3.382 1.00 0.00 5 CYS A CA 10
ATOM 3455 C C . CYS A 1 5 ? 12.700 -3.421 -4.889 1.00 0.00 5 CYS A C 10
ATOM 3456 O O . CYS A 1 5 ? 13.635 -2.976 -5.557 1.00 0.00 5 CYS A O 10
ATOM 3463 N N . THR A 1 6 ? 11.702 -4.120 -5.419 1.00 0.00 6 THR A N 10
ATOM 3464 C CA . THR A 1 6 ? 11.646 -4.413 -6.845 1.00 0.00 6 THR A CA 10
ATOM 3465 C C . THR A 1 6 ? 11.840 -3.148 -7.674 1.00 0.00 6 THR A C 10
ATOM 3466 O O . THR A 1 6 ? 11.737 -2.027 -7.173 1.00 0.00 6 THR A O 10
ATOM 3507 N N . LYS A 1 9 ? 9.742 1.663 -7.142 1.00 0.00 9 LYS A N 10
ATOM 3508 C CA . LYS A 1 9 ? 9.958 2.201 -5.804 1.00 0.00 9 LYS A CA 10
ATOM 3509 C C . LYS A 1 9 ? 11.114 1.486 -5.110 1.00 0.00 9 LYS A C 10
ATOM 3510 O O . LYS A 1 9 ? 11.036 1.164 -3.924 1.00 0.00 9 LYS A O 10
ATOM 3529 N N . LYS A 1 10 ? 12.185 1.241 -5.857 1.00 0.00 10 LYS A N 10
ATOM 3530 C CA . LYS A 1 10 ? 13.358 0.566 -5.314 1.00 0.00 10 LYS A CA 10
ATOM 3531 C C . LYS A 1 10 ? 14.238 1.543 -4.540 1.00 0.00 10 LYS A C 10
ATOM 3532 O O . LYS A 1 10 ? 15.320 1.914 -4.995 1.00 0.00 10 L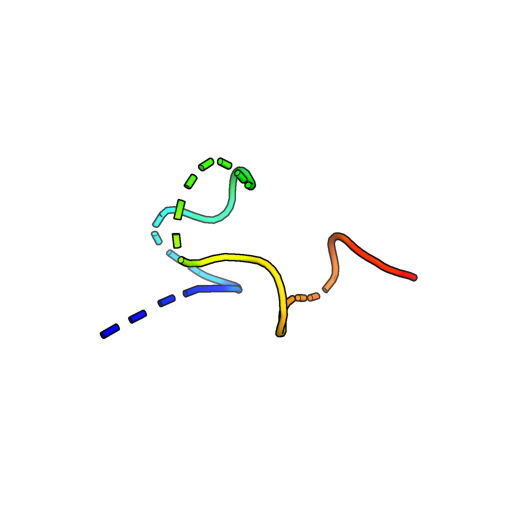YS A O 10
ATOM 3551 N N . HIS A 1 11 ? 13.767 1.955 -3.367 1.00 0.00 11 HIS A N 10
ATOM 3552 C CA . HIS A 1 11 ? 14.513 2.887 -2.529 1.00 0.00 11 HIS A CA 10
ATOM 3553 C C . HIS A 1 11 ? 13.732 3.222 -1.262 1.00 0.00 11 HIS A C 10
ATOM 3554 O O . HIS A 1 11 ? 12.502 3.287 -1.277 1.00 0.00 11 HIS A O 10
ATOM 3568 N N . CYS A 1 12 ? 14.453 3.434 -0.166 1.00 0.00 12 CYS A N 10
ATOM 3569 C CA . CYS A 1 12 ? 13.829 3.762 1.110 1.00 0.00 12 CYS A CA 10
ATOM 3570 C C . CYS A 1 12 ? 14.264 5.144 1.589 1.00 0.00 12 CYS A C 10
ATOM 3571 O O . CYS A 1 12 ? 14.959 5.289 2.595 1.00 0.00 12 CYS A O 10
ATOM 3593 N N . ALA A 1 14 ? 12.027 7.923 2.248 1.00 0.00 14 ALA A N 10
ATOM 3594 C CA . ALA A 1 14 ? 11.117 8.388 3.287 1.00 0.00 14 ALA A CA 10
ATOM 3595 C C . ALA A 1 14 ? 10.601 7.223 4.125 1.00 0.00 14 ALA A C 10
ATOM 3596 O O . ALA A 1 14 ? 10.689 6.059 3.735 1.00 0.00 14 ALA A O 10
ATOM 3618 N N . ALA A 1 16 ? 7.792 6.118 4.562 1.00 0.00 16 ALA A N 10
ATOM 3619 C CA . ALA A 1 16 ? 6.818 5.323 3.825 1.00 0.00 16 ALA A CA 10
ATOM 3620 C C . ALA A 1 16 ? 7.419 3.996 3.375 1.00 0.00 16 ALA A C 10
ATOM 3621 O O . ALA A 1 16 ? 6.709 3.003 3.217 1.00 0.00 16 ALA A O 10
ATOM 3628 N N . CYS A 1 17 ? 8.732 3.987 3.170 1.00 0.00 17 CYS A N 10
ATOM 3629 C CA . CYS A 1 17 ? 9.430 2.782 2.737 1.00 0.00 17 CYS A CA 10
ATOM 3630 C C . CYS A 1 17 ? 10.463 2.350 3.773 1.00 0.00 17 CYS A C 10
ATOM 3631 O O . CYS A 1 17 ? 11.651 2.234 3.471 1.00 0.00 17 CYS A O 10
ATOM 3638 N N . LYS A 1 18 ? 10.002 2.112 4.996 1.00 0.00 18 LYS A N 10
ATOM 3639 C CA . LYS A 1 18 ? 10.884 1.690 6.078 1.00 0.00 18 LYS A CA 10
ATOM 3640 C C . LYS A 1 18 ? 10.670 0.217 6.412 1.00 0.00 18 LYS A C 10
ATOM 3641 O O . LYS A 1 18 ? 11.005 -0.236 7.507 1.00 0.00 18 LYS A O 10
ATOM 3660 N N . TYR A 1 19 ? 10.113 -0.525 5.462 1.00 0.00 19 TYR A N 10
ATOM 3661 C CA . TYR A 1 19 ? 9.854 -1.947 5.656 1.00 0.00 19 TYR A CA 10
ATOM 3662 C C . TYR A 1 19 ? 10.414 -2.766 4.498 1.00 0.00 19 TYR A C 10
ATOM 3663 O O . TYR A 1 19 ? 9.945 -3.869 4.217 1.00 0.00 19 TYR A O 10
ATOM 3681 N N . LYS A 1 20 ? 11.423 -2.218 3.828 1.00 0.00 20 LYS A N 10
ATOM 3682 C CA . LYS A 1 20 ? 12.051 -2.896 2.701 1.00 0.00 20 LYS A CA 10
ATOM 3683 C C . LYS A 1 20 ? 13.136 -3.856 3.179 1.00 0.00 20 LYS A C 10
ATOM 3684 O O . LYS A 1 20 ? 13.902 -3.558 4.096 1.00 0.00 20 LYS A O 10
ATOM 3718 N N . CYS A 1 22 ? 15.642 -5.004 1.252 1.00 0.00 22 CYS A N 10
ATOM 3719 C CA . CYS A 1 22 ? 16.912 -4.610 0.655 1.00 0.00 22 CYS A CA 10
ATOM 3720 C C . CYS A 1 22 ? 17.368 -3.256 1.191 1.00 0.00 22 CYS A C 10
ATOM 3721 O O . CYS A 1 22 ? 18.244 -2.611 0.615 1.00 0.00 22 CYS A O 10
ATOM 3728 N N . CYS A 1 23 ? 16.767 -2.831 2.298 1.00 0.00 23 CYS A N 10
ATOM 3729 C CA . CYS A 1 23 ? 17.110 -1.554 2.912 1.00 0.00 23 CYS A CA 10
ATOM 3730 C C . CYS A 1 23 ? 17.454 -1.736 4.388 1.00 0.00 23 CYS A C 10
ATOM 3731 O O . CYS A 1 23 ? 18.371 -1.099 4.906 1.00 0.00 23 CYS A O 10
ATOM 3738 N N . LYS A 1 24 ? 16.711 -2.609 5.059 1.00 0.00 24 LYS A N 10
ATOM 3739 C CA . LYS A 1 24 ? 16.937 -2.877 6.475 1.00 0.00 24 LYS A CA 10
ATOM 3740 C C . LYS A 1 24 ? 18.179 -3.741 6.674 1.00 0.00 24 LYS A C 10
ATOM 3741 O O . LYS A 1 24 ? 18.906 -3.583 7.654 1.00 0.00 24 LYS A O 10
ATOM 3760 N N . SER A 1 25 ? 18.415 -4.654 5.737 1.00 0.00 25 SER A N 10
ATOM 3761 C CA . SER A 1 25 ? 19.567 -5.545 5.811 1.00 0.00 25 SER A CA 10
ATOM 3762 C C . SER A 1 25 ? 20.541 -5.270 4.669 1.00 0.00 25 SER A C 10
ATOM 3763 O O . SER A 1 25 ? 20.130 -5.031 3.534 1.00 0.00 25 SER A O 10
#

Sequence (18 aa):
LCCTKKHCAACKYKCCKSLCCTKKHCAACKYKCCKSLCCTKKHCAACKYKCCKSLCCTKKHCAACKYKCCKSLCCTKKHCAACKYKCCKSLCCTKKHCAACKYKCCKSLCCTKKHCAACKYKCCKSLCCTKKHCAACKYKCCKSLCCTKKHCAACKYKCCKSLCCTKKHCAACKYKCCKS

Solvent-accessible surface area: 2329 Å² total

Secondary structure (DSSP, 8-state):
-----------S------